Protein AF-A0A401Q4K9-F1 (afdb_monomer_lite)

Structure (mmCIF, N/CA/C/O backbone):
data_AF-A0A401Q4K9-F1
#
_entry.id   AF-A0A401Q4K9-F1
#
loop_
_atom_site.group_PDB
_atom_site.id
_atom_site.type_symbol
_atom_site.label_atom_id
_atom_site.label_alt_id
_atom_site.label_comp_id
_atom_site.label_asym_id
_atom_site.label_entity_id
_atom_site.label_seq_id
_atom_site.pdbx_PDB_ins_code
_atom_site.Cartn_x
_atom_site.Cartn_y
_atom_site.Cartn_z
_atom_site.occupancy
_atom_site.B_iso_or_equiv
_atom_site.auth_seq_id
_atom_site.auth_comp_id
_atom_site.auth_asym_id
_atom_site.auth_atom_id
_atom_site.pdbx_PDB_model_num
ATOM 1 N N . MET A 1 1 ? 69.266 12.817 -104.168 1.00 73.19 1 MET A N 1
ATOM 2 C CA . MET A 1 1 ? 69.433 13.660 -102.955 1.00 73.19 1 MET A CA 1
ATOM 3 C C . MET A 1 1 ? 68.115 14.272 -102.471 1.00 73.19 1 MET A C 1
ATOM 5 O O . MET A 1 1 ? 67.723 13.956 -101.355 1.00 73.19 1 MET A O 1
ATOM 9 N N . ARG A 1 2 ? 67.374 15.035 -103.293 1.00 82.19 2 ARG A N 1
ATOM 10 C CA . ARG A 1 2 ? 66.100 15.688 -102.896 1.00 82.19 2 ARG A CA 1
ATOM 11 C C . ARG A 1 2 ? 65.021 14.744 -102.325 1.00 82.19 2 ARG A C 1
ATOM 13 O O . ARG A 1 2 ? 64.378 15.078 -101.336 1.00 82.19 2 ARG A O 1
ATOM 20 N N . GLU A 1 3 ? 64.849 13.539 -102.875 1.00 84.50 3 GLU A N 1
ATOM 21 C CA . GLU A 1 3 ? 63.870 12.568 -102.343 1.00 84.50 3 GLU A CA 1
ATOM 22 C C . GLU A 1 3 ? 64.215 12.042 -100.940 1.00 84.50 3 GLU A C 1
ATOM 24 O O . GLU A 1 3 ? 63.324 11.781 -100.132 1.00 84.50 3 GLU A O 1
ATOM 29 N N . ARG A 1 4 ? 65.509 11.911 -100.619 1.00 85.25 4 ARG A N 1
ATOM 30 C CA . ARG A 1 4 ? 65.972 11.445 -99.304 1.00 85.25 4 ARG A CA 1
ATOM 31 C C . ARG A 1 4 ? 65.686 12.490 -98.225 1.00 85.25 4 ARG A C 1
ATOM 33 O O . ARG A 1 4 ? 65.251 12.130 -97.136 1.00 85.25 4 ARG A O 1
ATOM 40 N N . GLU A 1 5 ? 65.863 13.769 -98.548 1.00 87.31 5 GLU A N 1
ATOM 41 C CA . GLU A 1 5 ? 65.504 14.886 -97.666 1.00 87.31 5 GLU A CA 1
ATOM 42 C C . GLU A 1 5 ? 63.989 14.987 -97.454 1.00 87.31 5 GLU A C 1
ATOM 44 O O . GLU A 1 5 ? 63.548 15.193 -96.324 1.00 87.31 5 GLU A O 1
ATOM 49 N N . LYS A 1 6 ? 63.182 14.772 -98.504 1.00 90.56 6 LYS A N 1
ATOM 50 C CA . LYS A 1 6 ? 61.715 14.733 -98.395 1.00 90.56 6 LYS A CA 1
ATOM 51 C C . LYS A 1 6 ? 61.250 13.634 -97.431 1.00 90.56 6 LYS A C 1
ATOM 53 O O . LYS A 1 6 ? 60.524 13.928 -96.486 1.00 90.56 6 LYS A O 1
ATOM 58 N N . ARG A 1 7 ? 61.764 12.405 -97.577 1.00 88.94 7 ARG A N 1
ATOM 59 C CA . ARG A 1 7 ? 61.466 11.285 -96.659 1.00 88.94 7 ARG A CA 1
ATOM 60 C C . ARG A 1 7 ? 61.928 11.553 -95.221 1.00 88.94 7 ARG A C 1
ATOM 62 O O . ARG A 1 7 ? 61.264 11.144 -94.272 1.00 88.94 7 ARG A O 1
ATOM 69 N N . GLN A 1 8 ? 63.060 12.238 -95.037 1.00 90.88 8 GLN A N 1
ATOM 70 C CA . GLN A 1 8 ? 63.532 12.632 -93.705 1.00 90.88 8 GLN A CA 1
ATOM 71 C C . GLN A 1 8 ? 62.628 13.682 -93.045 1.00 90.88 8 GLN A C 1
ATOM 73 O O . GLN A 1 8 ? 62.416 13.604 -91.835 1.00 90.88 8 GLN A O 1
ATOM 78 N N . ARG A 1 9 ? 62.079 14.638 -93.806 1.00 90.44 9 ARG A N 1
ATOM 79 C CA . ARG A 1 9 ? 61.098 15.613 -93.297 1.00 90.44 9 ARG A CA 1
ATOM 80 C C . ARG A 1 9 ? 59.782 14.934 -92.922 1.00 90.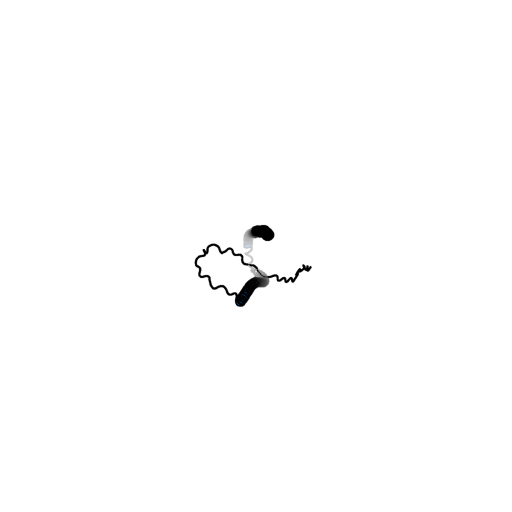44 9 ARG A C 1
ATOM 82 O O . ARG A 1 9 ? 59.356 15.070 -91.784 1.00 90.44 9 ARG A O 1
ATOM 89 N N . GLU A 1 10 ? 59.234 14.100 -93.806 1.00 92.94 10 GLU A N 1
ATOM 90 C CA . GLU A 1 10 ? 58.009 13.327 -93.542 1.00 92.94 10 GLU A CA 1
ATOM 91 C C . GLU A 1 10 ? 58.138 12.436 -92.295 1.00 92.94 10 GLU A C 1
ATOM 93 O O . GLU A 1 10 ? 57.218 12.353 -91.483 1.00 92.94 10 GLU A O 1
ATOM 98 N N . ARG A 1 11 ? 59.302 11.804 -92.084 1.00 93.00 11 ARG A N 1
ATOM 99 C CA . ARG A 1 11 ? 59.571 11.032 -90.862 1.00 93.00 11 ARG A CA 1
ATOM 100 C C . ARG A 1 11 ? 59.581 11.913 -89.611 1.00 93.00 11 ARG A C 1
ATOM 102 O O . ARG A 1 11 ? 58.966 11.531 -88.620 1.00 93.00 11 ARG A O 1
ATOM 109 N N . LYS A 1 12 ? 60.255 13.068 -89.652 1.00 95.06 12 LYS A N 1
ATOM 110 C CA . LYS A 1 12 ? 60.292 14.021 -88.528 1.00 95.06 12 LYS A CA 1
ATOM 111 C C . LYS A 1 12 ? 58.903 14.571 -88.208 1.00 95.06 12 LYS A C 1
ATOM 113 O O . LYS A 1 12 ? 58.558 14.687 -87.036 1.00 95.06 12 LYS A O 1
ATOM 118 N N . ASP A 1 13 ? 58.098 14.871 -89.222 1.00 94.25 13 ASP A N 1
ATOM 119 C CA . ASP A 1 13 ? 56.731 15.357 -89.029 1.00 94.25 13 ASP A CA 1
ATOM 120 C C . ASP A 1 13 ? 55.829 14.262 -88.440 1.00 94.25 13 ASP A C 1
ATOM 122 O O . ASP A 1 13 ? 55.116 14.519 -87.473 1.00 94.25 13 ASP A O 1
ATOM 126 N N . ARG A 1 14 ? 55.965 13.008 -88.891 1.00 95.00 14 ARG A N 1
ATOM 127 C CA . ARG A 1 14 ? 55.274 11.854 -88.289 1.00 95.00 14 ARG A CA 1
ATOM 128 C C . ARG A 1 14 ? 55.703 11.584 -86.843 1.00 95.00 14 ARG A C 1
ATOM 130 O O . ARG A 1 14 ? 54.883 11.187 -86.019 1.00 95.00 14 ARG A O 1
ATOM 137 N N . GLU A 1 15 ? 56.985 11.759 -86.523 1.00 94.69 15 GLU A N 1
ATOM 138 C CA . GLU A 1 15 ? 57.496 11.644 -85.151 1.00 94.69 15 GLU A CA 1
ATOM 139 C C . GLU A 1 15 ? 56.920 12.753 -84.253 1.00 94.69 15 GLU A C 1
ATOM 141 O O . GLU A 1 15 ? 56.444 12.450 -83.159 1.00 94.69 15 GLU A O 1
ATOM 146 N N . ARG A 1 16 ? 56.842 13.999 -84.745 1.00 94.81 16 ARG A N 1
ATOM 147 C CA . ARG A 1 16 ? 56.176 15.118 -84.051 1.00 94.81 16 ARG A CA 1
ATOM 148 C C . ARG A 1 16 ? 54.679 14.885 -83.850 1.00 94.81 16 ARG A C 1
ATOM 150 O O . ARG A 1 16 ? 54.146 15.238 -82.802 1.00 94.81 16 ARG A O 1
ATOM 157 N N . GLU A 1 17 ? 53.981 14.314 -84.830 1.00 94.94 17 GLU A N 1
ATOM 158 C CA . GLU A 1 17 ? 52.562 13.959 -84.691 1.00 94.94 17 GLU A CA 1
ATOM 159 C C . GLU A 1 17 ? 52.348 12.888 -83.621 1.00 94.94 17 GLU A C 1
ATOM 161 O O . GLU A 1 17 ? 51.517 13.077 -82.733 1.00 94.94 17 GLU A O 1
ATOM 166 N N . LYS A 1 18 ? 53.155 11.819 -83.633 1.00 95.88 18 LYS A N 1
ATOM 167 C CA . LYS A 1 18 ? 53.129 10.780 -82.590 1.00 95.88 18 LYS A CA 1
ATOM 168 C C . LYS A 1 18 ? 53.450 11.340 -81.206 1.00 95.88 18 LYS A C 1
ATOM 170 O O . LYS A 1 18 ? 52.889 10.889 -80.211 1.00 95.88 18 LYS A O 1
ATOM 175 N N . GLU A 1 19 ? 54.361 12.304 -81.113 1.00 95.06 19 GLU A N 1
ATOM 176 C CA . GLU A 1 19 ? 54.673 12.978 -79.852 1.00 95.06 19 GLU A CA 1
ATOM 177 C C . GLU A 1 19 ? 53.483 13.805 -79.345 1.00 95.06 19 GLU A C 1
ATOM 179 O O . GLU A 1 19 ? 53.092 13.655 -78.187 1.00 95.06 19 GLU A O 1
ATOM 184 N N . LYS A 1 20 ? 52.843 14.591 -80.222 1.00 95.94 20 LYS A N 1
ATOM 185 C CA . LYS A 1 20 ? 51.612 15.333 -79.899 1.00 95.94 20 LYS A CA 1
ATOM 186 C C . LYS A 1 20 ? 50.472 14.404 -79.479 1.00 95.94 20 LYS A C 1
ATOM 188 O O . LYS A 1 20 ? 49.729 14.737 -78.560 1.00 95.94 20 LYS A O 1
ATOM 193 N N . GLU A 1 21 ? 50.327 13.249 -80.123 1.00 95.38 21 GLU A N 1
ATOM 194 C CA . GLU A 1 21 ? 49.334 12.229 -79.767 1.00 95.38 21 GLU A CA 1
ATOM 195 C C . GLU A 1 21 ? 49.601 11.650 -78.371 1.00 95.38 21 GLU A C 1
ATOM 197 O O . GLU A 1 21 ? 48.714 11.670 -77.520 1.00 95.38 21 GLU A O 1
ATOM 202 N N . ARG A 1 22 ? 50.848 11.256 -78.080 1.00 95.12 22 ARG A N 1
ATOM 203 C CA . ARG A 1 22 ? 51.260 10.810 -76.736 1.00 95.12 22 ARG A CA 1
ATOM 204 C C . ARG A 1 22 ? 51.043 11.889 -75.680 1.00 95.12 22 ARG A C 1
ATOM 206 O O . ARG A 1 22 ? 50.709 11.577 -74.540 1.00 95.12 22 ARG A O 1
ATOM 213 N N . GLU A 1 23 ? 51.266 13.156 -76.019 1.00 95.69 23 GLU A N 1
ATOM 214 C CA . GLU A 1 23 ? 51.026 14.265 -75.098 1.00 95.69 23 GLU A CA 1
ATOM 215 C C . GLU A 1 23 ? 49.528 14.459 -74.823 1.00 95.69 23 GLU A C 1
ATOM 217 O O . GLU A 1 23 ? 49.139 14.631 -73.665 1.00 95.69 23 GLU A O 1
ATOM 222 N N . ARG A 1 24 ? 48.675 14.372 -75.854 1.00 95.50 24 ARG A N 1
ATOM 223 C CA . ARG A 1 24 ? 47.210 14.383 -75.701 1.00 95.50 24 ARG A CA 1
ATOM 224 C C . ARG A 1 24 ? 46.742 13.228 -74.822 1.00 95.50 24 ARG A C 1
ATOM 226 O O . ARG A 1 24 ? 46.041 13.475 -73.846 1.00 95.50 24 ARG A O 1
ATOM 233 N N . GLU A 1 25 ? 47.224 12.018 -75.081 1.00 96.06 25 GLU A N 1
ATOM 234 C CA . GLU A 1 25 ? 46.900 10.831 -74.291 1.00 96.06 25 GLU A CA 1
ATOM 235 C C . GLU A 1 25 ? 47.348 10.980 -72.825 1.00 96.06 25 GLU A C 1
ATOM 237 O O . GLU A 1 25 ? 46.593 10.690 -71.898 1.00 96.06 25 GLU A O 1
ATOM 242 N N . LYS A 1 26 ? 48.557 11.504 -72.576 1.00 96.00 26 LYS A N 1
ATOM 243 C CA . LYS A 1 26 ? 49.029 11.805 -71.212 1.00 96.00 26 LYS A CA 1
ATOM 244 C C . LYS A 1 26 ? 48.131 12.825 -70.508 1.00 96.00 26 LYS A C 1
ATOM 246 O O . LYS A 1 26 ? 47.846 12.659 -69.321 1.00 96.00 26 LYS A O 1
ATOM 251 N N . ARG A 1 27 ? 47.689 13.874 -71.212 1.00 96.00 27 ARG A N 1
ATOM 252 C CA . ARG A 1 27 ? 46.769 14.889 -70.671 1.00 96.00 27 ARG A CA 1
ATOM 253 C C . ARG A 1 27 ? 45.391 14.295 -70.373 1.00 96.00 27 ARG A C 1
ATOM 255 O O . ARG A 1 27 ? 44.828 14.619 -69.332 1.00 96.00 27 ARG A O 1
ATOM 262 N N . GLU A 1 28 ? 44.867 13.423 -71.230 1.00 95.06 28 GLU A N 1
ATOM 263 C CA . GLU A 1 28 ? 43.597 12.718 -71.003 1.00 95.06 28 GLU A CA 1
ATOM 264 C C . GLU A 1 28 ? 43.679 11.781 -69.800 1.00 95.06 28 GLU A C 1
ATOM 266 O O . GLU A 1 28 ? 42.902 11.932 -68.861 1.00 95.06 28 GLU A O 1
ATOM 271 N N . ARG A 1 29 ? 44.712 10.932 -69.731 1.00 95.56 29 ARG A N 1
ATOM 272 C CA . ARG A 1 29 ? 44.965 10.065 -68.568 1.00 95.56 29 ARG A CA 1
ATOM 273 C C . ARG A 1 29 ? 45.096 10.862 -67.267 1.00 95.56 29 ARG A C 1
ATOM 275 O O . ARG A 1 29 ? 44.655 10.400 -66.217 1.00 95.56 29 ARG A O 1
ATOM 282 N N . LYS A 1 30 ? 45.708 12.053 -67.308 1.00 95.69 30 LYS A N 1
ATOM 283 C CA . LYS A 1 30 ? 45.796 12.942 -66.138 1.00 95.69 30 LYS A CA 1
ATOM 284 C C . LYS A 1 30 ? 44.414 13.453 -65.719 1.00 95.69 30 LYS A C 1
ATOM 286 O O . LYS A 1 30 ? 44.086 13.352 -64.541 1.00 95.69 30 LYS A O 1
ATOM 291 N N . LYS A 1 31 ? 43.599 13.930 -66.667 1.00 96.44 31 LYS A N 1
ATOM 292 C CA . LYS A 1 31 ? 42.219 14.373 -66.403 1.00 96.44 31 LYS A CA 1
ATOM 293 C C . LYS A 1 31 ? 41.348 13.245 -65.848 1.00 96.44 31 LYS A C 1
ATOM 295 O O . LYS A 1 31 ? 40.547 13.485 -64.952 1.00 96.44 31 LYS A O 1
ATOM 300 N N . ASP A 1 32 ? 41.510 12.022 -66.344 1.00 95.75 32 ASP A N 1
ATOM 301 C CA . ASP A 1 32 ? 40.744 10.876 -65.850 1.00 95.75 32 ASP A CA 1
ATOM 302 C C . ASP A 1 32 ? 41.148 10.488 -64.423 1.00 95.75 32 ASP A C 1
ATOM 304 O O . ASP A 1 32 ? 40.271 10.300 -63.583 1.00 95.75 32 ASP A O 1
ATOM 308 N N . ARG A 1 33 ? 42.449 10.501 -64.094 1.00 95.25 33 ARG A N 1
ATOM 309 C CA . ARG A 1 33 ? 42.920 10.331 -62.704 1.00 95.25 33 ARG A CA 1
ATOM 310 C C . ARG A 1 33 ? 42.399 11.424 -61.769 1.00 95.25 33 ARG A C 1
ATOM 312 O O . ARG A 1 33 ? 42.051 11.134 -60.627 1.00 95.25 33 ARG A O 1
ATOM 319 N N . GLU A 1 34 ? 42.348 12.673 -62.231 1.00 95.62 34 GLU A N 1
ATOM 320 C CA . GLU A 1 34 ? 41.787 13.791 -61.459 1.00 95.62 34 GLU A CA 1
ATOM 321 C C . GLU A 1 34 ? 40.292 13.565 -61.177 1.00 95.62 34 GLU A C 1
ATOM 323 O O . GLU A 1 34 ? 39.883 13.604 -60.016 1.00 95.62 34 GLU A O 1
ATOM 328 N N . ARG A 1 35 ? 39.500 13.196 -62.195 1.00 96.12 35 ARG A N 1
ATOM 329 C CA . ARG A 1 35 ? 38.074 12.841 -62.043 1.00 96.12 35 ARG A CA 1
ATOM 330 C C . ARG A 1 35 ? 37.856 11.650 -61.108 1.00 96.12 35 ARG A C 1
ATOM 332 O O . ARG A 1 35 ? 36.894 11.639 -60.341 1.00 96.12 35 ARG A O 1
ATOM 339 N N . GLU A 1 36 ? 38.703 10.624 -61.176 1.00 95.06 36 GLU A N 1
ATOM 340 C CA . GLU A 1 36 ? 38.635 9.474 -60.265 1.00 95.06 36 GLU A CA 1
ATOM 341 C C . GLU A 1 36 ? 38.938 9.879 -58.819 1.00 95.06 36 GLU A C 1
ATOM 343 O O . GLU A 1 36 ? 38.200 9.488 -57.912 1.00 95.06 36 GLU A O 1
ATOM 348 N N . SER A 1 37 ? 39.952 10.722 -58.600 1.00 95.31 37 SER A N 1
ATOM 349 C CA . SER A 1 37 ? 40.283 11.245 -57.271 1.00 95.31 37 SER A CA 1
ATOM 350 C C . SER A 1 37 ? 39.161 12.113 -56.691 1.00 95.31 37 SER A C 1
ATOM 352 O O . SER A 1 37 ? 38.853 12.004 -55.503 1.00 95.31 37 SER A O 1
ATOM 354 N N . GLU A 1 38 ? 38.505 12.941 -57.508 1.00 96.00 38 GLU A N 1
ATOM 355 C CA . GLU A 1 38 ? 37.332 13.723 -57.094 1.00 96.00 38 GLU A CA 1
ATOM 356 C C . GLU A 1 38 ? 36.157 12.824 -56.693 1.00 96.00 38 GLU A C 1
ATOM 358 O O . GLU A 1 38 ? 35.608 12.982 -55.600 1.00 96.00 38 GLU A O 1
ATOM 363 N N . LYS A 1 39 ? 35.830 11.814 -57.511 1.00 96.19 39 LYS A N 1
ATOM 364 C CA . LYS A 1 39 ? 34.788 10.823 -57.186 1.00 96.19 39 LYS A CA 1
ATOM 365 C C . LYS A 1 39 ? 35.105 10.056 -55.903 1.00 96.19 39 LYS A C 1
ATOM 367 O O . LYS A 1 39 ? 34.200 9.740 -55.130 1.00 96.19 39 LYS A O 1
ATOM 372 N N . GLU A 1 40 ? 36.371 9.730 -55.657 1.00 96.25 40 GLU A N 1
ATOM 373 C CA . GLU A 1 40 ? 36.784 9.061 -54.425 1.00 96.25 40 GLU A CA 1
ATOM 374 C C . GLU A 1 40 ? 36.626 9.974 -53.199 1.00 96.25 40 GLU A C 1
ATOM 376 O O . GLU A 1 40 ? 36.101 9.537 -52.171 1.00 96.25 40 GLU A O 1
ATOM 381 N N . LYS A 1 41 ? 37.019 11.251 -53.305 1.00 95.88 41 LYS A N 1
ATOM 382 C CA . LYS A 1 41 ? 36.803 12.254 -52.247 1.00 95.88 41 LYS A CA 1
ATOM 383 C C . LYS A 1 41 ? 35.316 12.410 -51.930 1.00 95.88 41 LYS A C 1
ATOM 385 O O . LYS A 1 41 ? 34.945 12.311 -50.763 1.00 95.88 41 LYS A O 1
ATOM 390 N N . GLU A 1 42 ? 34.470 12.531 -52.949 1.00 96.75 42 GLU A N 1
ATOM 391 C CA . GLU A 1 42 ? 33.014 12.626 -52.798 1.00 96.75 42 GLU A CA 1
ATOM 392 C C . GLU A 1 42 ? 32.428 11.386 -52.094 1.00 96.75 42 GLU A C 1
ATOM 394 O O . GLU A 1 42 ? 31.613 11.501 -51.175 1.00 96.75 42 GLU A O 1
ATOM 399 N N . ARG A 1 43 ? 32.878 10.176 -52.462 1.00 96.06 43 ARG A N 1
ATOM 400 C CA . ARG A 1 43 ? 32.472 8.933 -51.779 1.00 96.06 43 ARG A CA 1
ATOM 401 C C . ARG A 1 43 ? 32.883 8.931 -50.306 1.00 96.06 43 ARG A C 1
ATOM 403 O O . ARG A 1 43 ? 32.062 8.587 -49.455 1.00 96.06 43 ARG A O 1
ATOM 410 N N . ARG A 1 44 ? 34.119 9.340 -49.999 1.00 96.50 44 ARG A N 1
ATOM 411 C CA . ARG A 1 44 ? 34.634 9.431 -48.621 1.00 96.50 44 ARG A CA 1
ATOM 412 C C . ARG A 1 44 ? 33.860 10.462 -47.792 1.00 96.50 44 ARG A C 1
ATOM 414 O O . ARG A 1 44 ? 33.616 10.227 -46.610 1.00 96.50 44 ARG A O 1
ATOM 421 N N . GLU A 1 45 ? 33.467 11.588 -48.379 1.00 95.75 45 GLU A N 1
ATOM 422 C CA . GLU A 1 45 ? 32.661 12.612 -47.702 1.00 95.75 45 GLU A CA 1
ATOM 423 C C . GLU A 1 45 ? 31.245 12.123 -47.399 1.00 95.75 45 GLU A C 1
ATOM 425 O O . GLU A 1 45 ? 30.812 12.207 -46.248 1.00 95.75 45 GLU A O 1
ATOM 430 N N . ARG A 1 46 ? 30.574 11.497 -48.374 1.00 96.31 46 ARG A N 1
ATOM 431 C CA . ARG A 1 46 ? 29.257 10.866 -48.169 1.00 96.31 46 ARG A CA 1
ATOM 432 C C . ARG A 1 46 ? 29.290 9.783 -47.094 1.00 96.31 46 ARG A C 1
ATOM 434 O O . ARG A 1 46 ? 28.346 9.641 -46.319 1.00 96.31 46 ARG A O 1
ATOM 441 N N . GLU A 1 47 ? 30.365 9.000 -47.024 1.00 94.88 47 GLU A N 1
ATOM 442 C CA . GLU A 1 47 ? 30.522 7.995 -45.972 1.00 94.88 47 GLU A CA 1
ATOM 443 C C . GLU A 1 47 ? 30.667 8.643 -44.587 1.00 94.88 47 GLU A C 1
ATOM 445 O O . GLU A 1 47 ? 29.987 8.234 -43.642 1.00 94.88 47 GLU A O 1
ATOM 450 N N . LYS A 1 48 ? 31.492 9.693 -44.466 1.00 96.06 48 LYS A N 1
ATOM 451 C CA . LYS A 1 48 ? 31.632 10.464 -43.220 1.00 96.06 48 LYS A CA 1
ATOM 452 C C . LYS A 1 48 ? 30.307 11.091 -42.787 1.00 96.06 48 LYS A C 1
ATOM 454 O O . LYS A 1 48 ? 30.000 11.086 -41.596 1.00 96.06 48 LYS A O 1
ATOM 459 N N . GLU A 1 49 ? 29.517 11.606 -43.723 1.00 95.00 49 GLU A N 1
ATOM 460 C CA . GLU A 1 49 ? 28.193 12.169 -43.448 1.00 95.00 49 GLU A CA 1
ATOM 461 C C . GLU A 1 49 ? 27.231 11.108 -42.899 1.00 95.00 49 GLU A C 1
ATOM 463 O O . GLU A 1 49 ? 26.666 11.291 -41.820 1.00 95.00 49 GLU A O 1
ATOM 468 N N . ARG A 1 50 ? 27.144 9.938 -43.549 1.00 95.19 50 ARG A N 1
ATOM 469 C CA . ARG A 1 50 ? 26.342 8.801 -43.058 1.00 95.19 50 ARG A CA 1
ATOM 470 C C . ARG A 1 50 ? 26.773 8.344 -41.664 1.00 95.19 50 ARG A C 1
ATOM 472 O O . ARG A 1 50 ? 25.934 7.983 -40.837 1.00 95.19 50 ARG A O 1
ATOM 479 N N . GLN A 1 51 ? 28.077 8.345 -41.383 1.00 94.19 51 GLN A N 1
ATOM 480 C CA . GLN A 1 51 ? 28.594 8.019 -40.053 1.00 94.19 51 GLN A CA 1
ATOM 481 C C . GLN A 1 51 ? 28.166 9.063 -39.010 1.00 94.19 51 GLN A C 1
ATOM 483 O O . GLN A 1 51 ? 27.699 8.678 -37.936 1.00 94.19 51 GLN A O 1
ATOM 488 N N . ARG A 1 52 ? 28.249 10.364 -39.327 1.00 94.19 52 ARG A N 1
ATOM 489 C CA . ARG A 1 52 ? 27.779 11.449 -38.446 1.00 94.19 52 ARG A CA 1
ATOM 490 C C . ARG A 1 52 ? 26.287 11.319 -38.153 1.00 94.19 52 ARG A C 1
ATOM 492 O O . ARG A 1 52 ? 25.918 11.245 -36.981 1.00 94.19 52 ARG A O 1
ATOM 499 N N . GLU A 1 53 ? 25.463 11.165 -39.184 1.00 95.94 53 GLU A N 1
ATOM 500 C CA . GLU A 1 53 ? 24.011 10.994 -39.058 1.00 95.94 53 GLU A CA 1
ATOM 501 C C . GLU A 1 53 ? 23.657 9.784 -38.176 1.00 95.94 53 GLU A C 1
ATOM 503 O O . GLU A 1 53 ? 22.812 9.867 -37.281 1.00 95.94 53 GLU A O 1
ATOM 508 N N . LYS A 1 54 ? 24.353 8.653 -38.359 1.00 95.44 54 LYS A N 1
ATOM 509 C CA . LYS A 1 54 ? 24.167 7.469 -37.511 1.00 95.44 54 LYS A CA 1
ATOM 510 C C . LYS A 1 54 ? 24.505 7.756 -36.047 1.00 95.44 54 LYS A C 1
ATOM 512 O O . LYS A 1 54 ? 23.731 7.389 -35.162 1.00 95.44 54 LYS A O 1
ATOM 517 N N . THR A 1 55 ? 25.634 8.413 -35.778 1.00 92.44 55 THR A N 1
ATOM 518 C CA . THR A 1 55 ? 26.027 8.753 -34.399 1.00 92.44 55 THR A CA 1
ATOM 519 C C . THR A 1 55 ? 25.067 9.744 -33.744 1.00 92.44 55 THR A C 1
ATOM 521 O O . THR A 1 55 ? 24.792 9.630 -32.550 1.00 92.44 55 THR A O 1
ATOM 524 N N . GLU A 1 56 ? 24.515 10.684 -34.509 1.00 96.00 56 GLU A N 1
ATOM 525 C CA . GLU A 1 56 ? 23.529 11.647 -34.027 1.00 96.00 56 GLU A CA 1
ATOM 526 C C . GLU A 1 56 ? 22.204 10.965 -33.674 1.00 96.00 56 GLU A C 1
ATOM 528 O O . GLU A 1 56 ? 21.720 11.118 -32.550 1.00 96.00 56 GLU A O 1
ATOM 533 N N . ARG A 1 57 ? 21.689 10.099 -34.557 1.00 95.38 57 ARG A N 1
ATOM 534 C CA . ARG A 1 57 ? 20.502 9.271 -34.281 1.00 95.38 57 ARG A CA 1
ATOM 535 C C . ARG A 1 57 ? 20.679 8.404 -33.035 1.00 95.38 57 ARG A C 1
ATOM 537 O O . ARG A 1 57 ? 19.762 8.281 -32.222 1.00 95.38 57 ARG A O 1
ATOM 544 N N . GLU A 1 58 ? 21.858 7.813 -32.843 1.00 95.75 58 GLU A N 1
ATOM 545 C CA . GLU A 1 58 ? 22.156 7.038 -31.633 1.00 95.75 58 GLU A CA 1
ATOM 546 C C . GLU A 1 58 ? 22.179 7.910 -30.369 1.00 95.75 58 GLU A C 1
ATOM 548 O O . GLU A 1 58 ? 21.646 7.501 -29.331 1.00 95.75 58 GLU A O 1
ATOM 553 N N . ARG A 1 59 ? 22.759 9.116 -30.435 1.00 95.12 59 ARG A N 1
ATOM 554 C CA . ARG A 1 59 ? 22.746 10.077 -29.319 1.00 95.12 59 ARG A CA 1
ATOM 555 C C . ARG A 1 59 ? 21.323 10.496 -28.972 1.00 95.12 59 ARG A C 1
ATOM 557 O O . ARG A 1 59 ? 20.967 10.488 -27.793 1.00 95.12 59 ARG A O 1
ATOM 564 N N . GLU A 1 60 ? 20.505 10.797 -29.972 1.00 96.50 60 GLU A N 1
ATOM 565 C CA . GLU A 1 60 ? 19.110 11.180 -29.775 1.00 96.50 60 GLU A CA 1
ATOM 566 C C . GLU A 1 60 ? 18.304 10.042 -29.133 1.00 96.50 60 GLU A C 1
ATOM 568 O O . GLU A 1 60 ? 17.609 10.253 -28.135 1.00 96.50 60 GLU A O 1
ATOM 573 N N . LYS A 1 61 ? 18.467 8.807 -29.626 1.00 95.81 61 LYS A N 1
ATOM 574 C CA . LYS A 1 61 ? 17.837 7.621 -29.033 1.00 95.81 61 LYS A CA 1
ATOM 575 C C . LYS A 1 61 ? 18.217 7.459 -27.559 1.00 95.81 61 LYS A C 1
ATOM 577 O O . LYS A 1 61 ? 17.336 7.299 -26.715 1.00 95.81 61 LYS A O 1
ATOM 582 N N . ARG A 1 62 ? 19.507 7.580 -27.219 1.00 95.19 62 ARG A N 1
ATOM 583 C CA . ARG A 1 62 ? 19.981 7.515 -25.822 1.00 95.19 62 ARG A CA 1
ATOM 584 C C . ARG A 1 62 ? 19.391 8.631 -24.957 1.00 95.19 62 ARG A C 1
ATOM 586 O O . ARG A 1 62 ? 19.060 8.393 -23.795 1.00 95.19 62 ARG A O 1
ATOM 593 N N . GLN A 1 63 ? 19.246 9.843 -25.495 1.00 93.69 63 GLN A N 1
ATOM 594 C CA . GLN A 1 63 ? 18.612 10.948 -24.774 1.00 93.69 63 GLN A CA 1
ATOM 595 C C . GLN A 1 63 ? 17.127 10.685 -24.508 1.00 93.69 63 GLN A C 1
ATOM 597 O O . GLN A 1 63 ? 16.667 10.930 -23.390 1.00 93.69 63 GLN A O 1
ATOM 602 N N . ARG A 1 64 ? 16.386 10.163 -25.495 1.00 95.12 64 ARG A N 1
ATOM 603 C CA . ARG A 1 64 ? 14.976 9.770 -25.335 1.00 95.12 64 ARG A CA 1
ATOM 604 C C . ARG A 1 64 ? 14.830 8.685 -24.263 1.00 95.12 64 ARG A C 1
ATOM 606 O O . ARG A 1 64 ? 14.106 8.894 -23.295 1.00 95.12 64 ARG A O 1
ATOM 613 N N . GLU A 1 65 ? 15.631 7.620 -24.333 1.00 95.12 65 GLU A N 1
ATOM 614 C CA . GLU A 1 65 ? 15.640 6.557 -23.315 1.00 95.12 65 GLU A CA 1
ATOM 615 C C . GLU A 1 65 ? 15.957 7.089 -21.907 1.00 95.12 65 GLU A C 1
ATOM 617 O O . GLU A 1 65 ? 15.337 6.679 -20.924 1.00 95.12 65 GLU A O 1
ATOM 622 N N . ARG A 1 66 ? 16.901 8.033 -21.780 1.00 95.31 66 ARG A N 1
ATOM 623 C CA . ARG A 1 66 ? 17.215 8.672 -20.492 1.00 95.31 66 ARG A CA 1
ATOM 624 C C . ARG A 1 66 ? 16.031 9.480 -19.954 1.00 95.31 66 ARG A C 1
ATOM 626 O O . ARG A 1 66 ? 15.770 9.417 -18.752 1.00 95.31 66 ARG A O 1
ATOM 633 N N . LYS A 1 67 ? 15.326 10.224 -20.814 1.00 96.12 67 LYS A N 1
ATOM 634 C CA . LYS A 1 67 ? 14.123 10.990 -20.440 1.00 96.12 67 LYS A CA 1
ATOM 635 C C . LYS A 1 67 ? 12.994 10.061 -19.993 1.00 96.12 67 LYS A C 1
ATOM 637 O O . LYS A 1 67 ? 12.390 10.318 -18.953 1.00 96.12 67 LYS A O 1
ATOM 642 N N . ASP A 1 68 ? 12.762 8.966 -20.709 1.00 93.75 68 ASP A N 1
ATOM 643 C CA . ASP A 1 68 ? 11.702 8.010 -20.378 1.00 93.75 68 ASP A CA 1
ATOM 644 C C . ASP A 1 68 ? 11.981 7.275 -19.063 1.00 93.75 68 ASP A C 1
ATOM 646 O O . ASP A 1 68 ? 11.121 7.265 -18.181 1.00 93.75 68 ASP A O 1
ATOM 650 N N . ARG A 1 69 ? 13.218 6.803 -18.841 1.00 94.50 69 ARG A N 1
ATOM 651 C CA . ARG A 1 69 ? 13.638 6.258 -17.532 1.00 94.50 69 ARG A CA 1
ATOM 652 C C . ARG A 1 69 ? 13.504 7.288 -16.407 1.00 94.50 69 ARG A C 1
ATOM 654 O O . ARG A 1 69 ? 13.204 6.932 -15.269 1.00 94.50 69 ARG A O 1
ATOM 661 N N . GLY A 1 70 ? 13.748 8.567 -16.699 1.00 95.88 70 GLY A N 1
ATOM 662 C CA . GLY A 1 70 ? 13.539 9.664 -15.752 1.00 95.88 70 GLY A CA 1
ATOM 663 C C . GLY A 1 70 ? 12.072 9.794 -15.335 1.00 95.88 70 GLY A C 1
ATOM 664 O O . GLY A 1 70 ? 11.773 9.795 -14.141 1.00 95.88 70 GLY A O 1
ATOM 665 N N . ARG A 1 71 ? 11.162 9.823 -16.315 1.00 95.88 71 ARG A N 1
ATOM 666 C CA . ARG A 1 71 ? 9.706 9.880 -16.096 1.00 95.88 71 ARG A CA 1
ATOM 667 C C . ARG A 1 71 ? 9.187 8.657 -15.340 1.00 95.88 71 ARG A C 1
ATOM 669 O O . ARG A 1 71 ? 8.335 8.797 -14.468 1.00 95.88 71 ARG A O 1
ATOM 676 N N . GLU A 1 72 ? 9.703 7.469 -15.641 1.00 93.94 72 GLU A N 1
ATOM 677 C CA . GLU A 1 72 ? 9.333 6.225 -14.957 1.00 93.94 72 GLU A CA 1
ATOM 678 C C . GLU A 1 72 ? 9.710 6.259 -13.467 1.00 93.94 72 GLU A C 1
ATOM 680 O O . GLU A 1 72 ? 8.855 6.045 -12.607 1.00 93.94 72 GLU A O 1
ATOM 685 N N . ARG A 1 73 ? 10.953 6.648 -13.145 1.00 93.50 73 ARG A N 1
ATOM 686 C CA . ARG A 1 73 ? 11.405 6.828 -11.751 1.00 93.50 73 ARG A CA 1
ATOM 687 C C . ARG A 1 73 ? 10.568 7.859 -10.999 1.00 93.50 73 ARG A C 1
ATOM 689 O O . ARG A 1 73 ? 10.342 7.720 -9.799 1.00 93.50 73 ARG A O 1
ATOM 696 N N . GLU A 1 74 ? 10.134 8.918 -11.675 1.00 96.00 74 GLU A N 1
ATOM 697 C CA . GLU A 1 74 ? 9.275 9.936 -11.074 1.00 96.00 74 GLU A CA 1
ATOM 698 C C . GLU A 1 74 ? 7.872 9.395 -10.765 1.00 96.00 74 GLU A C 1
ATOM 700 O O . GLU A 1 74 ? 7.365 9.610 -9.662 1.00 96.00 74 GLU A O 1
ATOM 705 N N . ARG A 1 75 ? 7.265 8.641 -11.692 1.00 94.56 75 ARG A N 1
ATOM 706 C CA . ARG A 1 75 ? 5.981 7.957 -11.460 1.00 94.56 75 ARG A CA 1
ATOM 707 C C . ARG A 1 75 ? 6.073 7.010 -10.268 1.00 94.56 75 ARG A C 1
ATOM 709 O O . ARG A 1 75 ? 5.239 7.091 -9.370 1.00 94.56 75 ARG A O 1
ATOM 716 N N . GLU A 1 76 ? 7.128 6.204 -10.205 1.00 95.38 76 GLU A N 1
ATOM 717 C CA . GLU A 1 76 ? 7.355 5.276 -9.097 1.00 95.38 76 GLU A CA 1
ATOM 718 C C . GLU A 1 76 ? 7.487 6.009 -7.750 1.00 95.38 76 GLU A C 1
ATOM 720 O O . GLU A 1 76 ? 6.890 5.606 -6.748 1.00 95.38 76 GLU A O 1
ATOM 725 N N . LYS A 1 77 ? 8.226 7.127 -7.707 1.00 95.06 77 LYS A N 1
ATOM 726 C CA . LYS A 1 77 ? 8.324 7.967 -6.501 1.00 95.06 77 LYS A CA 1
ATOM 727 C C . LYS A 1 77 ? 6.955 8.493 -6.064 1.00 95.06 77 LYS A C 1
ATOM 729 O O . LYS A 1 77 ? 6.612 8.357 -4.888 1.00 95.06 77 LYS A O 1
ATOM 734 N N . ARG A 1 78 ? 6.161 9.032 -6.997 1.00 96.19 78 ARG A N 1
ATOM 735 C CA . ARG A 1 78 ? 4.805 9.543 -6.721 1.00 96.19 78 ARG A CA 1
ATOM 736 C C . ARG A 1 78 ? 3.876 8.441 -6.205 1.00 96.19 78 ARG A C 1
ATOM 738 O O . ARG A 1 78 ? 3.094 8.673 -5.287 1.00 96.19 78 ARG A O 1
ATOM 745 N N . GLU A 1 79 ? 3.959 7.231 -6.750 1.00 95.62 79 GLU A N 1
ATOM 746 C CA . GLU A 1 79 ? 3.171 6.089 -6.270 1.00 95.62 79 GLU A CA 1
ATOM 747 C C . GLU A 1 79 ? 3.572 5.650 -4.861 1.00 95.62 79 GLU A C 1
ATOM 749 O O . GLU A 1 79 ? 2.705 5.448 -4.005 1.00 95.62 79 GLU A O 1
ATOM 754 N N . ARG A 1 80 ? 4.879 5.563 -4.583 1.00 94.31 80 ARG A N 1
ATOM 755 C CA . ARG A 1 80 ? 5.394 5.262 -3.238 1.00 94.31 80 ARG A CA 1
ATOM 756 C C . ARG A 1 80 ? 4.933 6.303 -2.216 1.00 94.31 80 ARG A C 1
ATOM 758 O O . ARG A 1 80 ? 4.555 5.938 -1.104 1.00 94.31 80 ARG A O 1
ATOM 765 N N . GLU A 1 81 ? 4.923 7.579 -2.585 1.00 95.38 81 GLU A N 1
ATOM 766 C CA . GLU A 1 81 ? 4.434 8.663 -1.731 1.00 95.38 81 GLU A CA 1
ATOM 767 C C . GLU A 1 81 ? 2.925 8.558 -1.469 1.00 95.38 81 GLU A C 1
ATOM 769 O O . GLU A 1 81 ? 2.496 8.579 -0.314 1.00 95.38 81 GLU A O 1
ATOM 774 N N . ARG A 1 82 ? 2.118 8.332 -2.516 1.00 94.62 82 ARG A N 1
ATOM 775 C CA . ARG A 1 82 ? 0.671 8.081 -2.382 1.00 94.62 82 ARG A CA 1
ATOM 776 C C . ARG A 1 82 ? 0.383 6.892 -1.468 1.00 94.62 82 ARG A C 1
ATOM 778 O O . ARG A 1 82 ? -0.528 6.964 -0.646 1.00 94.62 82 ARG A O 1
ATOM 785 N N . LYS A 1 83 ? 1.164 5.813 -1.578 1.00 95.62 83 LYS A N 1
ATOM 786 C CA . LYS A 1 83 ? 1.040 4.640 -0.706 1.00 95.62 83 LYS A CA 1
ATOM 787 C C . LYS A 1 83 ? 1.326 4.992 0.755 1.00 95.62 83 LYS A C 1
ATOM 789 O O . LYS A 1 83 ? 0.502 4.691 1.613 1.00 95.62 83 LYS A O 1
ATOM 794 N N . ARG A 1 84 ? 2.432 5.693 1.034 1.00 94.56 84 ARG A N 1
ATOM 795 C CA . ARG A 1 84 ? 2.771 6.162 2.392 1.00 94.56 84 ARG A CA 1
ATOM 796 C C . ARG A 1 84 ? 1.687 7.067 2.978 1.00 94.56 84 ARG A C 1
ATOM 798 O O . ARG A 1 84 ? 1.361 6.940 4.155 1.00 94.56 84 ARG A O 1
ATOM 805 N N . LYS A 1 85 ? 1.107 7.953 2.162 1.00 96.38 85 LYS A N 1
ATOM 806 C CA . LYS A 1 85 ? -0.000 8.823 2.578 1.00 96.38 85 LYS A CA 1
ATOM 807 C C . LYS A 1 85 ? -1.232 8.009 2.987 1.00 96.38 85 LYS A C 1
ATOM 809 O O . LYS A 1 85 ? -1.740 8.211 4.084 1.00 96.38 85 LYS A O 1
ATOM 814 N N . ARG A 1 86 ? -1.650 7.040 2.163 1.00 94.38 86 ARG A N 1
ATOM 815 C CA . ARG A 1 86 ? -2.771 6.133 2.482 1.00 94.38 86 ARG A CA 1
ATOM 816 C C . ARG A 1 86 ? -2.528 5.343 3.769 1.00 94.38 86 ARG A C 1
ATOM 818 O O . ARG A 1 86 ? -3.414 5.274 4.611 1.00 94.38 86 ARG A O 1
ATOM 825 N N . GLU A 1 87 ? -1.324 4.799 3.950 1.00 96.00 87 GLU A N 1
ATOM 826 C CA . GLU A 1 87 ? -0.958 4.070 5.175 1.00 96.00 87 GLU A CA 1
ATOM 827 C C . GLU A 1 87 ? -1.023 4.965 6.424 1.00 96.00 87 GLU A C 1
ATOM 829 O O . GLU A 1 87 ? -1.443 4.514 7.491 1.00 96.00 87 GLU A O 1
ATOM 834 N N . ARG A 1 88 ? -0.624 6.239 6.313 1.00 94.94 88 ARG A N 1
ATOM 835 C CA . ARG A 1 88 ? -0.737 7.206 7.412 1.00 94.94 88 ARG A CA 1
ATOM 836 C C . ARG A 1 88 ? -2.197 7.510 7.749 1.00 94.94 88 ARG A C 1
ATOM 838 O O . ARG A 1 88 ? -2.564 7.413 8.917 1.00 94.94 88 ARG A O 1
ATOM 845 N N . GLU A 1 89 ? -3.016 7.813 6.745 1.00 96.69 89 GLU A N 1
ATOM 846 C CA . GLU A 1 89 ? -4.450 8.083 6.925 1.00 96.69 89 GLU A CA 1
ATOM 847 C C . GLU A 1 89 ? -5.179 6.882 7.546 1.00 96.69 89 GLU A C 1
ATOM 849 O O . GLU A 1 89 ? -6.017 7.041 8.431 1.00 96.69 89 GLU A O 1
ATOM 854 N N . GLU A 1 90 ? -4.837 5.657 7.141 1.00 96.31 90 GLU A N 1
ATOM 855 C CA . GLU A 1 90 ? -5.414 4.442 7.719 1.00 96.31 90 GLU A CA 1
ATOM 856 C C . GLU A 1 90 ? -5.033 4.270 9.198 1.00 96.31 90 GLU A C 1
ATOM 858 O O . GLU A 1 90 ? -5.886 3.945 10.030 1.00 96.31 90 GLU A O 1
ATOM 863 N N . ARG A 1 91 ? -3.769 4.536 9.555 1.00 95.12 91 ARG A N 1
ATOM 864 C CA . ARG A 1 91 ? -3.315 4.512 10.956 1.00 95.12 91 ARG A CA 1
ATOM 865 C C . ARG A 1 91 ? -4.032 5.559 11.804 1.00 95.12 91 ARG A C 1
ATOM 867 O O . ARG A 1 91 ? -4.375 5.257 12.944 1.00 95.12 91 ARG A O 1
ATOM 874 N N . GLU A 1 92 ? -4.253 6.757 11.273 1.00 95.81 92 GLU A N 1
ATOM 875 C CA . GLU A 1 92 ? -4.996 7.821 11.960 1.00 95.81 92 GLU A CA 1
ATOM 876 C C . GLU A 1 92 ? -6.459 7.410 12.175 1.00 95.81 92 GLU A C 1
ATOM 878 O O . GLU A 1 92 ? -6.911 7.359 13.318 1.00 95.81 92 GLU A O 1
ATOM 883 N N . ARG A 1 93 ? -7.145 6.925 11.131 1.00 95.00 93 ARG A N 1
ATOM 884 C CA . ARG A 1 93 ? -8.514 6.385 11.253 1.00 95.00 93 ARG A CA 1
ATOM 885 C C . ARG A 1 93 ? -8.619 5.256 12.278 1.00 95.00 93 ARG A C 1
ATOM 887 O O . ARG A 1 93 ? -9.621 5.153 12.982 1.00 95.00 93 ARG A O 1
ATOM 894 N N . LYS A 1 94 ? -7.609 4.386 12.365 1.00 95.00 94 LYS A N 1
ATOM 895 C CA . LYS A 1 94 ? -7.574 3.306 13.360 1.00 95.00 94 LYS A CA 1
ATOM 896 C C . LYS A 1 94 ? -7.461 3.854 14.786 1.00 95.00 94 LYS A C 1
ATOM 898 O O . LYS A 1 94 ? -8.190 3.384 15.655 1.00 95.00 94 LYS A O 1
ATOM 903 N N . LYS A 1 95 ? -6.594 4.847 15.014 1.00 95.38 95 LYS A N 1
ATOM 904 C CA . LYS A 1 95 ? -6.459 5.516 16.319 1.00 95.38 95 LYS A CA 1
ATOM 905 C C . LYS A 1 95 ? -7.757 6.205 16.735 1.00 95.38 95 LYS A C 1
ATOM 907 O O . LYS A 1 95 ? -8.146 6.097 17.894 1.00 95.38 95 LYS A O 1
ATOM 912 N N . ASP A 1 96 ? -8.446 6.855 15.800 1.00 95.44 96 ASP A N 1
ATOM 913 C CA . ASP A 1 96 ? -9.720 7.520 16.083 1.00 95.44 96 ASP A CA 1
ATOM 914 C C . ASP A 1 96 ? -10.810 6.517 16.466 1.00 95.44 96 ASP A C 1
ATOM 916 O O . ASP A 1 96 ? -11.483 6.701 17.479 1.00 95.44 96 ASP A O 1
ATOM 920 N N . ARG A 1 97 ? -10.930 5.405 15.723 1.00 94.25 97 ARG A N 1
ATOM 921 C CA . ARG A 1 97 ? -11.854 4.311 16.073 1.00 94.25 97 ARG A CA 1
ATOM 922 C C . ARG A 1 97 ? -11.580 3.766 17.472 1.00 94.25 97 ARG A C 1
ATOM 924 O O . ARG A 1 97 ? -12.504 3.647 18.269 1.00 94.25 97 ARG A O 1
ATOM 931 N N . GLU A 1 98 ? -10.316 3.494 17.786 1.00 96.00 98 GLU A N 1
ATOM 932 C CA . GLU A 1 98 ? -9.911 2.995 19.102 1.00 96.00 98 GLU A CA 1
ATOM 933 C C . GLU A 1 98 ? -10.220 4.006 20.217 1.00 96.00 98 GLU A C 1
ATOM 935 O O . GLU A 1 98 ? -10.713 3.634 21.282 1.00 96.00 98 GLU A O 1
ATOM 940 N N . LYS A 1 99 ? -9.991 5.301 19.974 1.00 96.06 99 LYS A N 1
ATOM 941 C CA . LYS A 1 99 ? -10.350 6.368 20.915 1.00 96.06 99 LYS A CA 1
ATOM 942 C C . LYS A 1 99 ? -11.859 6.396 21.170 1.00 96.06 99 LYS A C 1
ATOM 944 O O . LYS A 1 99 ? -12.272 6.451 22.327 1.00 96.06 99 LYS A O 1
ATOM 949 N N . THR A 1 100 ? -12.674 6.313 20.118 1.00 94.50 100 THR A N 1
ATOM 950 C CA . THR A 1 100 ? -14.138 6.272 20.239 1.00 94.50 100 THR A CA 1
ATOM 951 C C . THR A 1 100 ? -14.620 5.025 20.983 1.00 94.50 100 THR A C 1
ATOM 953 O O . THR A 1 100 ? -15.529 5.119 21.806 1.00 94.50 100 THR A O 1
ATOM 956 N N . GLU A 1 101 ? -14.018 3.860 20.743 1.00 95.88 101 GLU A N 1
ATOM 957 C CA . GLU A 1 101 ? -14.347 2.628 21.471 1.00 95.88 101 GLU A CA 1
ATOM 958 C C . GLU A 1 101 ? -14.011 2.733 22.961 1.00 95.88 101 GLU A C 1
ATOM 960 O O . GLU A 1 101 ? -14.869 2.449 23.798 1.00 95.88 101 GLU A O 1
ATOM 965 N N . ARG A 1 102 ? -12.813 3.226 23.303 1.00 94.94 102 ARG A N 1
ATOM 966 C CA . ARG A 1 102 ? -12.413 3.469 24.699 1.00 94.94 102 ARG A CA 1
ATOM 967 C C . ARG A 1 102 ? -13.360 4.441 25.403 1.00 94.94 102 ARG A C 1
ATOM 969 O O . ARG A 1 102 ? -13.703 4.239 26.566 1.00 94.94 102 ARG A O 1
ATOM 976 N N . GLU A 1 103 ? -13.811 5.485 24.711 1.00 96.12 103 GLU A N 1
ATOM 977 C CA . GLU A 1 103 ? -14.775 6.438 25.267 1.00 96.12 103 GLU A CA 1
ATOM 978 C C . GLU A 1 103 ? -16.145 5.789 25.517 1.00 96.12 103 GLU A C 1
ATOM 980 O O . GLU A 1 103 ? -16.736 5.977 26.583 1.00 96.12 103 GLU A O 1
ATOM 985 N N . ARG A 1 104 ? -16.639 4.976 24.573 1.00 94.06 104 ARG A N 1
ATOM 986 C CA . ARG A 1 104 ? -17.883 4.207 24.750 1.00 94.06 104 ARG A CA 1
ATOM 987 C C . ARG A 1 104 ? -17.787 3.256 25.937 1.00 94.06 104 ARG A C 1
ATOM 989 O O . ARG A 1 104 ? -18.724 3.183 26.730 1.00 94.06 104 ARG A O 1
ATOM 996 N N . GLU A 1 105 ? -16.664 2.563 26.085 1.00 96.19 105 GLU A N 1
ATOM 997 C CA . GLU A 1 105 ? -16.430 1.664 27.213 1.00 96.19 105 GLU A CA 1
ATOM 998 C C . GLU A 1 105 ? -16.420 2.425 28.545 1.00 96.19 105 GLU A C 1
ATOM 1000 O O . GLU A 1 105 ? -17.085 2.010 29.496 1.00 96.19 105 GLU A O 1
ATOM 1005 N N . LYS A 1 106 ? -15.738 3.576 28.607 1.00 95.88 106 LYS A N 1
ATOM 1006 C CA . LYS A 1 106 ? -15.729 4.435 29.798 1.00 95.88 106 LYS A CA 1
ATOM 1007 C C . LYS A 1 106 ? -17.147 4.864 30.187 1.00 95.88 106 LYS A C 1
ATOM 1009 O O . LYS A 1 106 ? -17.539 4.675 31.335 1.00 95.88 106 LYS A O 1
ATOM 1014 N N . ARG A 1 107 ? -17.947 5.340 29.226 1.00 94.94 107 ARG A N 1
ATOM 1015 C CA . ARG A 1 107 ? -19.355 5.718 29.457 1.00 94.94 107 ARG A CA 1
ATOM 1016 C C . ARG A 1 107 ? -20.198 4.542 29.962 1.00 94.94 107 ARG A C 1
ATOM 1018 O O . ARG A 1 107 ? -21.047 4.720 30.831 1.00 94.94 107 ARG A O 1
ATOM 1025 N N . GLN A 1 108 ? -19.974 3.332 29.444 1.00 93.00 108 GLN A N 1
ATOM 1026 C CA . GLN A 1 108 ? -20.668 2.135 29.931 1.00 93.00 108 GLN A CA 1
ATOM 1027 C C . GLN A 1 108 ? -20.278 1.773 31.366 1.00 93.00 108 GLN A C 1
ATOM 1029 O O . GLN A 1 108 ? -21.150 1.394 32.147 1.00 93.00 108 GLN A O 1
ATOM 1034 N N . ARG A 1 109 ? -18.992 1.885 31.722 1.00 94.19 109 ARG A N 1
ATOM 1035 C CA . ARG A 1 109 ? -18.520 1.663 33.097 1.00 94.19 109 ARG A CA 1
ATOM 1036 C C . ARG A 1 109 ? -19.150 2.673 34.056 1.00 94.19 109 ARG A C 1
ATOM 1038 O O . ARG A 1 109 ? -19.778 2.259 35.021 1.00 94.19 109 ARG A O 1
ATOM 1045 N N . GLU A 1 110 ? -19.110 3.961 33.715 1.00 95.62 110 GLU A N 1
ATOM 1046 C CA . GLU A 1 110 ? -19.742 5.026 34.508 1.00 95.62 110 GLU A CA 1
ATOM 1047 C C . GLU A 1 110 ? -21.248 4.794 34.697 1.00 95.62 110 GLU A C 1
ATOM 1049 O O . GLU A 1 110 ? -21.774 4.975 35.793 1.00 95.62 110 GLU A O 1
ATOM 1054 N N . ARG A 1 111 ? -21.956 4.341 33.653 1.00 94.62 111 ARG A N 1
ATOM 1055 C CA . ARG A 1 111 ? -23.377 3.986 33.766 1.00 94.62 111 ARG A CA 1
ATOM 1056 C C . ARG A 1 111 ? -23.605 2.839 34.755 1.00 94.62 111 ARG A C 1
ATOM 1058 O O . ARG A 1 111 ? -24.498 2.947 35.589 1.00 94.62 111 ARG A O 1
ATOM 1065 N N . LYS A 1 112 ? -22.810 1.767 34.674 1.00 95.06 112 LYS A N 1
ATOM 1066 C CA . LYS A 1 112 ? -22.912 0.621 35.593 1.00 95.06 112 LYS A CA 1
ATOM 1067 C C . LYS A 1 112 ? -22.620 1.022 37.036 1.00 95.06 112 LYS A C 1
ATOM 1069 O O . LYS A 1 112 ? -23.298 0.554 37.944 1.00 95.06 112 LYS A O 1
ATOM 1074 N N . ASP A 1 113 ? -21.637 1.891 37.249 1.00 94.06 113 ASP A N 1
ATOM 1075 C CA . ASP A 1 113 ? -21.296 2.361 38.591 1.00 94.06 113 ASP A CA 1
ATOM 1076 C C . ASP A 1 113 ? -22.414 3.233 39.182 1.00 94.06 113 ASP A C 1
ATOM 1078 O O . ASP A 1 113 ? -22.799 3.016 40.329 1.00 94.06 113 ASP A O 1
ATOM 1082 N N . ARG A 1 114 ? -23.042 4.106 38.379 1.00 93.50 114 ARG A N 1
ATOM 1083 C CA . ARG A 1 114 ? -24.247 4.852 38.795 1.00 93.50 114 ARG A CA 1
ATOM 1084 C C . ARG A 1 114 ? -25.438 3.943 39.107 1.00 93.50 114 ARG A C 1
ATOM 1086 O O . ARG A 1 114 ? -26.202 4.227 40.024 1.00 93.50 114 ARG A O 1
ATOM 1093 N N . GLU A 1 115 ? -25.637 2.866 38.346 1.00 93.88 115 GLU A N 1
ATOM 1094 C CA . GLU A 1 115 ? -26.706 1.894 38.622 1.00 93.88 115 GLU A CA 1
ATOM 1095 C C . GLU A 1 115 ? -26.481 1.180 39.965 1.00 93.88 115 GLU A C 1
ATOM 1097 O O . GLU A 1 115 ? -27.408 1.103 40.770 1.00 93.88 115 GLU A O 1
ATOM 1102 N N . ARG A 1 116 ? -25.243 0.759 40.255 1.00 91.19 116 ARG A N 1
ATOM 1103 C CA . ARG A 1 116 ? -24.865 0.177 41.558 1.00 91.19 116 ARG A CA 1
ATOM 1104 C C . ARG A 1 116 ? -25.039 1.159 42.713 1.00 91.19 116 ARG A C 1
ATOM 1106 O O . ARG A 1 116 ? -25.421 0.761 43.809 1.00 91.19 116 ARG A O 1
ATOM 1113 N N . GLU A 1 117 ? -24.732 2.433 42.496 1.00 93.38 117 GLU A N 1
ATOM 1114 C CA . GLU A 1 117 ? -24.905 3.473 43.510 1.00 93.38 117 GLU A CA 1
ATOM 1115 C C . GLU A 1 117 ? -26.384 3.656 43.877 1.00 93.38 117 GLU A C 1
ATOM 1117 O O . GLU A 1 117 ? -26.733 3.591 45.054 1.00 93.38 117 GLU A O 1
ATOM 1122 N N . ARG A 1 118 ? -27.267 3.743 42.873 1.00 90.62 118 ARG A N 1
ATOM 1123 C CA . ARG A 1 118 ? -28.726 3.797 43.079 1.00 90.62 118 ARG A CA 1
ATOM 1124 C C . ARG A 1 118 ? -29.269 2.559 43.791 1.00 90.62 118 ARG A C 1
ATOM 1126 O O . ARG A 1 118 ? -30.206 2.658 44.577 1.00 90.62 118 ARG A O 1
ATOM 1133 N N . GLU A 1 119 ? -28.713 1.384 43.508 1.00 92.38 119 GLU A N 1
ATOM 1134 C CA . GLU A 1 119 ? -29.091 0.146 44.194 1.00 92.38 119 GLU A CA 1
ATOM 1135 C C . GLU A 1 119 ? -28.741 0.207 45.688 1.00 92.38 119 GLU A C 1
ATOM 1137 O O . GLU A 1 119 ? -29.601 -0.061 46.527 1.00 92.38 119 GLU A O 1
ATOM 1142 N N . ARG A 1 120 ? -27.532 0.675 46.030 1.00 89.12 120 ARG A N 1
ATOM 1143 C CA . ARG A 1 120 ? -27.112 0.889 47.426 1.00 89.12 120 ARG A CA 1
ATOM 1144 C C . ARG A 1 120 ? -27.972 1.926 48.147 1.00 89.12 120 ARG A C 1
ATOM 1146 O O . ARG A 1 120 ? -28.235 1.774 49.337 1.00 89.12 120 ARG A O 1
ATOM 1153 N N . GLU A 1 121 ? -28.399 2.987 47.463 1.00 91.38 121 GLU A N 1
ATOM 1154 C CA . GLU A 1 121 ? -29.323 3.971 48.044 1.00 91.38 121 GLU A CA 1
ATOM 1155 C C . GLU A 1 121 ? -30.678 3.346 48.384 1.00 91.38 121 GLU A C 1
ATOM 1157 O O . GLU A 1 121 ? -31.158 3.514 49.505 1.00 91.38 121 GLU A O 1
ATOM 1162 N N . ARG A 1 122 ? -31.248 2.549 47.471 1.00 89.31 122 ARG A N 1
ATOM 1163 C CA . ARG A 1 122 ? -32.506 1.820 47.712 1.00 89.31 122 ARG A CA 1
ATOM 1164 C C . ARG A 1 122 ? -32.390 0.821 48.859 1.00 89.31 122 ARG A C 1
ATOM 1166 O O . ARG A 1 122 ? -33.345 0.638 49.608 1.00 89.31 122 ARG A O 1
ATOM 1173 N N . GLU A 1 123 ? -31.247 0.154 49.009 1.00 90.06 123 GLU A N 1
ATOM 1174 C CA . GLU A 1 123 ? -31.009 -0.731 50.155 1.00 90.06 123 GLU A CA 1
ATOM 1175 C C . GLU A 1 123 ? -30.985 0.042 51.476 1.00 90.06 123 GLU A C 1
ATOM 1177 O O . GLU A 1 123 ? -31.667 -0.356 52.421 1.00 90.06 123 GLU A O 1
ATOM 1182 N N . LYS A 1 124 ? -30.278 1.179 51.530 1.00 90.19 124 LYS A N 1
ATOM 1183 C CA . LYS A 1 124 ? -30.253 2.052 52.716 1.00 90.19 124 LYS A CA 1
ATOM 1184 C C . LYS A 1 124 ? -31.637 2.603 53.057 1.00 90.19 124 LYS A C 1
ATOM 1186 O O . LYS A 1 124 ? -31.966 2.752 54.232 1.00 90.19 124 LYS A O 1
ATOM 1191 N N . GLU A 1 125 ? -32.445 2.924 52.052 1.00 89.88 125 GLU A N 1
ATOM 1192 C CA . GLU A 1 125 ? -33.823 3.376 52.247 1.00 89.88 125 GLU A CA 1
ATOM 1193 C C . GLU A 1 125 ? -34.692 2.274 52.866 1.00 89.88 125 GLU A C 1
ATOM 1195 O O . GLU A 1 125 ? -35.306 2.500 53.909 1.00 89.88 125 GLU A O 1
ATOM 1200 N N . LYS A 1 126 ? -34.642 1.052 52.317 1.00 88.94 126 LYS A N 1
ATOM 1201 C CA . LYS A 1 126 ? -35.331 -0.122 52.884 1.00 88.94 126 LYS A CA 1
ATOM 1202 C C . LYS A 1 126 ? -34.869 -0.447 54.304 1.00 88.94 126 LYS A C 1
ATOM 1204 O O . LYS A 1 126 ? -35.665 -0.874 55.136 1.00 88.94 126 LYS A O 1
ATOM 1209 N N . GLU A 1 127 ? -33.584 -0.273 54.601 1.00 90.19 127 GLU A N 1
ATOM 1210 C CA . GLU A 1 127 ? -33.052 -0.465 55.952 1.00 90.19 127 GLU A CA 1
ATOM 1211 C C . GLU A 1 127 ? -33.624 0.566 56.936 1.00 90.19 127 GLU A C 1
ATOM 1213 O O . GLU A 1 127 ? -34.051 0.204 58.035 1.00 90.19 127 GLU A O 1
ATOM 1218 N N . ARG A 1 128 ? -33.704 1.841 56.532 1.00 87.12 128 ARG A N 1
ATOM 1219 C CA . ARG A 1 128 ? -34.335 2.903 57.334 1.00 87.12 128 ARG A CA 1
ATOM 1220 C C . ARG A 1 128 ? -35.822 2.645 57.560 1.00 87.12 128 ARG A C 1
ATOM 1222 O O . ARG A 1 128 ? -36.303 2.880 58.663 1.00 87.12 128 ARG A O 1
ATOM 1229 N N . GLU A 1 129 ? -36.530 2.158 56.548 1.00 89.62 129 GLU A N 1
ATOM 1230 C CA . GLU A 1 129 ? -37.945 1.793 56.647 1.00 89.62 129 GLU A CA 1
ATOM 1231 C C . GLU A 1 129 ? -38.163 0.664 57.665 1.00 89.62 129 GLU A C 1
ATOM 1233 O O . GLU A 1 129 ? -38.931 0.830 58.610 1.00 89.62 129 GLU A O 1
ATOM 1238 N N . ARG A 1 130 ? -37.386 -0.425 57.575 1.00 86.44 130 ARG A N 1
ATOM 1239 C CA . ARG A 1 130 ? -37.417 -1.522 58.563 1.00 86.44 130 ARG A CA 1
ATOM 1240 C C . ARG A 1 130 ? -37.097 -1.054 59.979 1.00 86.44 130 ARG A C 1
ATOM 1242 O O . ARG A 1 130 ? -37.659 -1.567 60.944 1.00 86.44 130 ARG A O 1
ATOM 1249 N N . LYS A 1 131 ? -36.173 -0.098 60.122 1.00 91.75 131 LYS A N 1
ATOM 1250 C CA . LYS A 1 131 ? -35.844 0.482 61.427 1.00 91.75 131 LYS A CA 1
ATOM 1251 C C . LYS A 1 131 ? -37.038 1.241 62.016 1.00 91.75 131 LYS A C 1
ATOM 1253 O O . LYS A 1 131 ? -37.322 1.058 63.194 1.00 91.75 131 LYS A O 1
ATOM 1258 N N . ARG A 1 132 ? -37.747 2.034 61.204 1.00 87.00 132 ARG A N 1
ATOM 1259 C CA . ARG A 1 132 ? -38.969 2.741 61.627 1.00 87.00 132 ARG A CA 1
ATOM 1260 C C . ARG A 1 132 ? -40.072 1.769 62.036 1.00 87.00 132 ARG A C 1
ATOM 1262 O O . ARG A 1 132 ? -40.635 1.945 63.106 1.00 87.00 132 ARG A O 1
ATOM 1269 N N . GLU A 1 133 ? -40.310 0.718 61.248 1.00 90.38 133 GLU A N 1
ATOM 1270 C CA . GLU A 1 133 ? -41.304 -0.316 61.584 1.00 90.38 133 GLU A CA 1
ATOM 1271 C C . GLU A 1 133 ? -40.990 -0.976 62.938 1.00 90.38 133 GLU A C 1
ATOM 1273 O O . GLU A 1 133 ? -41.876 -1.213 63.758 1.00 90.38 133 GLU A O 1
ATOM 1278 N N . ARG A 1 134 ? -39.706 -1.242 63.210 1.00 87.75 134 ARG A N 1
ATOM 1279 C CA . ARG A 1 134 ? -39.275 -1.800 64.496 1.00 87.75 134 ARG A CA 1
ATOM 1280 C C . ARG A 1 134 ? -39.490 -0.830 65.660 1.00 87.75 134 ARG A C 1
ATOM 1282 O O . ARG A 1 134 ? -39.966 -1.258 66.706 1.00 87.75 134 ARG A O 1
ATOM 1289 N N . GLU A 1 135 ? -39.140 0.444 65.492 1.00 88.56 135 GLU A N 1
ATOM 1290 C CA . GLU A 1 135 ? -39.362 1.475 66.517 1.00 88.56 135 GLU A CA 1
ATOM 1291 C C . GLU A 1 135 ? -40.858 1.676 66.809 1.00 88.56 135 GLU A C 1
ATOM 1293 O O . GLU A 1 135 ? -41.241 1.865 67.963 1.00 88.56 135 GLU A O 1
ATOM 1298 N N . GLU A 1 136 ? -41.709 1.595 65.785 1.00 89.31 136 GLU A N 1
ATOM 1299 C CA . GLU A 1 136 ? -43.162 1.687 65.925 1.00 89.31 136 GLU A CA 1
ATOM 1300 C C . GLU A 1 136 ? -43.731 0.500 66.710 1.00 89.31 136 GLU A C 1
ATOM 1302 O O . GLU A 1 136 ? -44.429 0.717 67.702 1.00 89.31 136 GLU A O 1
ATOM 1307 N N . ARG A 1 137 ? -43.331 -0.736 66.375 1.00 87.69 137 ARG A N 1
ATOM 1308 C CA . ARG A 1 137 ? -43.695 -1.929 67.162 1.00 87.69 137 ARG A CA 1
ATOM 1309 C C . ARG A 1 137 ? -43.261 -1.822 68.622 1.00 87.69 137 ARG A C 1
ATOM 1311 O O . ARG A 1 137 ? -44.052 -2.100 69.515 1.00 87.69 137 ARG A O 1
ATOM 1318 N N . GLU A 1 138 ? -42.025 -1.394 68.887 1.00 90.00 138 GLU A N 1
ATOM 1319 C CA . GLU A 1 138 ? -41.544 -1.207 70.266 1.00 90.00 138 GLU A CA 1
ATOM 1320 C C . GLU A 1 138 ? -42.360 -0.141 71.019 1.00 90.00 138 GLU A C 1
ATOM 1322 O O . GLU A 1 138 ? -42.544 -0.228 72.238 1.00 90.00 138 GLU A O 1
ATOM 1327 N N . ARG A 1 139 ? -42.862 0.881 70.316 1.00 87.94 139 ARG A N 1
ATOM 1328 C CA . ARG A 1 139 ? -43.722 1.913 70.902 1.00 87.94 139 ARG A CA 1
ATOM 1329 C C . ARG A 1 139 ? -45.112 1.371 71.231 1.00 87.94 139 ARG A C 1
ATOM 1331 O O . ARG A 1 139 ? -45.588 1.635 72.336 1.00 87.94 139 ARG A O 1
ATOM 1338 N N . GLU A 1 140 ? -45.720 0.606 70.327 1.00 88.94 140 GLU A N 1
ATOM 1339 C CA . GLU A 1 140 ? -46.997 -0.083 70.561 1.00 88.94 140 GLU A CA 1
ATOM 1340 C C . GLU A 1 140 ? -46.899 -1.055 71.742 1.00 88.94 140 GLU A C 1
ATOM 1342 O O . GLU A 1 140 ? -47.722 -0.998 72.655 1.00 88.94 140 GLU A O 1
ATOM 1347 N N . GLU A 1 141 ? -45.843 -1.874 71.801 1.00 87.94 141 GLU A N 1
ATOM 1348 C CA . GLU A 1 141 ? -45.608 -2.801 72.916 1.00 87.94 141 GLU A CA 1
ATOM 1349 C C . GLU A 1 141 ? -45.521 -2.067 74.265 1.00 87.94 141 GLU A C 1
ATOM 1351 O O . GLU A 1 141 ? -46.140 -2.482 75.249 1.00 87.94 141 GLU A O 1
ATOM 1356 N N . ARG A 1 142 ? -44.814 -0.928 74.320 1.00 87.19 142 ARG A N 1
ATOM 1357 C CA . ARG A 1 142 ? -44.751 -0.088 75.531 1.00 87.19 142 ARG A CA 1
ATOM 1358 C C . ARG A 1 142 ? -46.101 0.524 75.895 1.00 87.19 142 ARG A C 1
ATOM 1360 O O . ARG A 1 142 ? -46.392 0.698 77.082 1.00 87.19 142 ARG A O 1
ATOM 1367 N N . GLU A 1 143 ? -46.916 0.912 74.917 1.00 85.62 143 GLU A N 1
ATOM 1368 C CA . GLU A 1 143 ? -48.264 1.419 75.185 1.00 85.62 143 GLU A CA 1
ATOM 1369 C C . GLU A 1 143 ? -49.179 0.324 75.728 1.00 85.62 143 GLU A C 1
ATOM 1371 O O . GLU A 1 143 ? -49.857 0.552 76.736 1.00 85.62 143 GLU A O 1
ATOM 1376 N N . GLU A 1 144 ? -49.147 -0.874 75.143 1.00 85.31 144 GLU A N 1
ATOM 1377 C CA . GLU A 1 144 ? -49.858 -2.034 75.674 1.00 85.31 144 GLU A CA 1
ATOM 1378 C C . GLU A 1 144 ? -49.422 -2.357 77.104 1.00 85.31 144 GLU A C 1
ATOM 1380 O O . GLU A 1 144 ? -50.266 -2.593 77.973 1.00 85.31 144 GLU A O 1
ATOM 1385 N N . GLU A 1 145 ? -48.118 -2.336 77.385 1.00 86.31 145 GLU A N 1
ATOM 1386 C CA . GLU A 1 145 ? -47.590 -2.578 78.725 1.00 86.31 145 GLU A CA 1
ATOM 1387 C C . GLU A 1 145 ? -48.136 -1.553 79.731 1.00 86.31 145 GLU A C 1
ATOM 1389 O O . GLU A 1 145 ? -48.662 -1.934 80.782 1.00 86.31 145 GLU A O 1
ATOM 1394 N N . ARG A 1 146 ? -48.133 -0.259 79.379 1.00 85.31 146 ARG A N 1
ATOM 1395 C CA . ARG A 1 146 ? -48.738 0.805 80.202 1.00 85.31 146 ARG A CA 1
ATOM 1396 C C . ARG A 1 146 ? -50.236 0.596 80.404 1.00 85.31 146 ARG A C 1
ATOM 1398 O O . ARG A 1 146 ? -50.752 0.867 81.492 1.00 85.31 146 ARG A O 1
ATOM 1405 N N . GLN A 1 147 ? -50.963 0.139 79.385 1.00 82.81 147 GLN A N 1
ATOM 1406 C CA . GLN A 1 147 ? -52.386 -0.175 79.522 1.00 82.81 147 GLN A CA 1
ATOM 1407 C C . GLN A 1 147 ? -52.611 -1.357 80.472 1.00 82.81 147 GLN A C 1
ATOM 1409 O O . GLN A 1 147 ? -53.462 -1.270 81.364 1.00 82.81 147 GLN A O 1
ATOM 1414 N N . ARG A 1 148 ? -51.815 -2.426 80.347 1.00 82.06 148 ARG A N 1
ATOM 1415 C CA . ARG A 1 148 ? -51.846 -3.584 81.254 1.00 82.06 148 ARG A CA 1
ATOM 1416 C C . ARG A 1 148 ? -51.514 -3.169 82.686 1.00 82.06 148 ARG A C 1
ATOM 1418 O O . ARG A 1 148 ? -52.201 -3.589 83.615 1.00 82.06 148 ARG A O 1
ATOM 1425 N N . GLU A 1 149 ? -50.529 -2.298 82.881 1.00 84.56 149 GLU A N 1
ATOM 1426 C CA . GLU A 1 149 ? -50.170 -1.762 84.196 1.00 84.56 149 GLU A CA 1
ATOM 1427 C C . GLU A 1 149 ? -51.308 -0.922 84.799 1.00 84.56 149 GLU A C 1
ATOM 1429 O O . GLU A 1 149 ? -51.691 -1.123 85.954 1.00 84.56 149 GLU A O 1
ATOM 1434 N N . ARG A 1 150 ? -51.928 -0.032 84.009 1.00 84.31 150 ARG A N 1
ATOM 1435 C CA . ARG A 1 150 ? -53.116 0.732 84.433 1.00 84.31 150 ARG A CA 1
ATOM 1436 C C . ARG A 1 150 ? -54.269 -0.189 84.823 1.00 84.31 150 ARG A C 1
ATOM 1438 O O . ARG A 1 150 ? -54.920 0.073 85.835 1.00 84.31 150 ARG A O 1
ATOM 1445 N N . LYS A 1 151 ? -54.507 -1.261 84.061 1.00 84.00 151 LYS A N 1
ATOM 1446 C CA . LYS A 1 151 ? -55.532 -2.268 84.366 1.00 84.00 151 LYS A CA 1
ATOM 1447 C C . LYS A 1 151 ? -55.230 -2.978 85.688 1.00 84.00 151 LYS A C 1
ATOM 1449 O O . LYS A 1 151 ? -56.072 -2.953 86.578 1.00 84.00 151 LYS A O 1
ATOM 1454 N N . ARG A 1 152 ? -54.000 -3.467 85.883 1.00 80.81 152 ARG A N 1
ATOM 1455 C CA . ARG A 1 152 ? -53.544 -4.061 87.156 1.00 80.81 152 ARG A CA 1
ATOM 1456 C C . ARG A 1 152 ? -53.675 -3.091 88.331 1.00 80.81 152 ARG A C 1
ATOM 1458 O O . ARG A 1 152 ? -54.051 -3.491 89.428 1.00 80.81 152 ARG A O 1
ATOM 1465 N N . LYS A 1 153 ? -53.388 -1.803 88.125 1.00 84.31 153 LYS A N 1
ATOM 1466 C CA . LYS A 1 153 ? -53.535 -0.763 89.156 1.00 84.31 153 LYS A CA 1
ATOM 1467 C C . LYS A 1 153 ? -55.002 -0.505 89.505 1.00 84.31 153 LYS A C 1
ATOM 1469 O O . LYS A 1 153 ? -55.299 -0.281 90.677 1.00 84.31 153 LYS A O 1
ATOM 1474 N N . ARG A 1 154 ? -55.909 -0.542 88.520 1.00 78.44 154 ARG A N 1
ATOM 1475 C CA . ARG A 1 154 ? -57.363 -0.482 88.748 1.00 78.44 154 ARG A CA 1
ATOM 1476 C C . ARG A 1 154 ? -57.842 -1.706 89.518 1.00 78.44 154 ARG A C 1
ATOM 1478 O O . ARG A 1 154 ? -58.414 -1.514 90.579 1.00 78.44 154 ARG A O 1
ATOM 1485 N N . GLU A 1 155 ? -57.492 -2.911 89.074 1.00 76.56 155 GLU A N 1
ATOM 1486 C CA . GLU A 1 155 ? -57.812 -4.158 89.783 1.00 76.56 155 GLU A CA 1
ATOM 1487 C C . GLU A 1 155 ? -57.258 -4.156 91.212 1.00 76.56 155 GLU A C 1
ATOM 1489 O O . GLU A 1 155 ? -57.931 -4.576 92.143 1.00 76.56 155 GLU A O 1
ATOM 1494 N N . ARG A 1 156 ? -56.043 -3.638 91.434 1.00 77.44 156 ARG A N 1
ATOM 1495 C CA . ARG A 1 156 ? -55.478 -3.514 92.784 1.00 77.44 156 ARG A CA 1
ATOM 1496 C C . ARG A 1 156 ? -56.257 -2.522 93.646 1.00 77.44 156 ARG A C 1
ATOM 1498 O O . ARG A 1 156 ? -56.510 -2.828 94.804 1.00 77.44 156 ARG A O 1
ATOM 1505 N N . LYS A 1 157 ? -56.635 -1.359 93.103 1.00 78.31 157 LYS A N 1
ATOM 1506 C CA . LYS A 1 157 ? -57.479 -0.379 93.809 1.00 78.31 157 LYS A CA 1
ATOM 1507 C C . LYS A 1 157 ? -58.865 -0.938 94.109 1.00 78.31 157 LYS A C 1
ATOM 1509 O O . LYS A 1 157 ? -59.413 -0.656 95.166 1.00 78.31 157 LYS A O 1
ATOM 1514 N N . GLU A 1 158 ? -59.423 -1.707 93.187 1.00 72.75 158 GLU A N 1
ATOM 1515 C CA . GLU A 1 158 ? -60.708 -2.375 93.341 1.00 72.75 158 GLU A CA 1
ATOM 1516 C C . GLU A 1 158 ? -60.622 -3.452 94.419 1.00 72.75 158 GLU A C 1
ATOM 1518 O O . GLU A 1 158 ? -61.368 -3.378 95.381 1.00 72.75 158 GLU A O 1
ATOM 1523 N N . ARG A 1 159 ? -59.597 -4.312 94.390 1.00 71.81 159 ARG A N 1
ATOM 1524 C CA . ARG A 1 159 ? -59.290 -5.253 95.479 1.00 71.81 159 ARG A CA 1
ATOM 1525 C C . ARG A 1 159 ? -59.002 -4.566 96.811 1.00 71.81 159 ARG A C 1
ATOM 1527 O O . ARG A 1 159 ? -59.249 -5.144 97.858 1.00 71.81 159 ARG A O 1
ATOM 1534 N N . GLU A 1 160 ? -58.425 -3.366 96.820 1.00 69.94 160 GLU A N 1
ATOM 1535 C CA . GLU A 1 160 ? -58.240 -2.583 98.049 1.00 69.94 160 GLU A CA 1
ATOM 1536 C C . GLU A 1 160 ? -59.560 -2.016 98.571 1.00 69.94 160 GLU A C 1
ATOM 1538 O O . GLU A 1 160 ? -59.750 -1.992 99.786 1.00 69.94 160 GLU A O 1
ATOM 1543 N N . ARG A 1 161 ? -60.473 -1.599 97.684 1.00 70.81 161 ARG A N 1
ATOM 1544 C CA . ARG A 1 161 ? -61.844 -1.213 98.043 1.00 70.81 161 ARG A CA 1
ATOM 1545 C C . ARG A 1 161 ? -62.620 -2.415 98.551 1.00 70.81 161 ARG A C 1
ATOM 1547 O O . ARG A 1 161 ? -63.131 -2.331 99.654 1.00 70.81 161 ARG A O 1
ATOM 1554 N N . GLU A 1 162 ? -62.585 -3.537 97.838 1.00 68.06 162 GLU A N 1
ATOM 1555 C CA . GLU A 1 162 ? -63.133 -4.812 98.293 1.00 68.06 162 GLU A CA 1
ATOM 1556 C C . GLU A 1 162 ? -62.527 -5.221 99.624 1.00 68.06 162 GLU A C 1
ATOM 1558 O O . GLU A 1 162 ? -63.278 -5.571 100.504 1.00 68.06 162 GLU A O 1
ATOM 1563 N N . LYS A 1 163 ? -61.213 -5.105 99.851 1.00 67.62 163 LYS A N 1
ATOM 1564 C CA . LYS A 1 163 ? -60.610 -5.370 101.170 1.00 67.62 163 LYS A CA 1
ATOM 1565 C C . LYS A 1 163 ? -61.029 -4.366 102.236 1.00 67.62 163 LYS A C 1
ATOM 1567 O O . LYS A 1 163 ? -60.961 -4.694 103.415 1.00 67.62 163 LYS A O 1
ATOM 1572 N N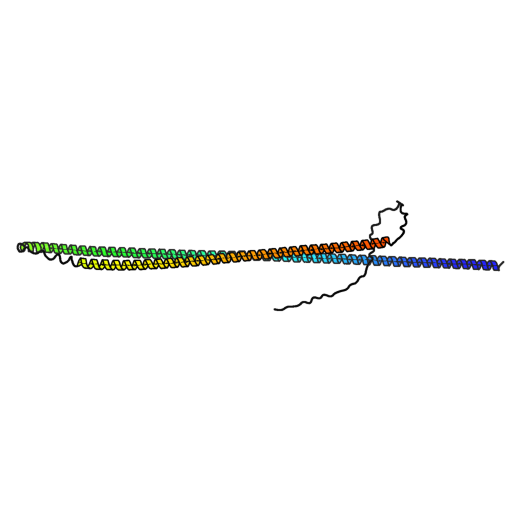 . LYS A 1 164 ? -61.389 -3.134 101.876 1.00 64.56 164 LYS A N 1
ATOM 1573 C CA . LYS A 1 164 ? -61.918 -2.133 102.813 1.00 64.56 164 LYS A CA 1
ATOM 1574 C C . LYS A 1 164 ? -63.352 -2.483 103.198 1.00 64.56 164 LYS A C 1
ATOM 1576 O O . LYS A 1 164 ? -63.630 -2.556 104.387 1.00 64.56 164 LYS A O 1
ATOM 1581 N N . THR A 1 165 ? -64.183 -2.805 102.212 1.00 63.50 165 THR A N 1
ATOM 1582 C CA . THR A 1 165 ? -65.550 -3.303 102.382 1.00 63.50 165 THR A CA 1
ATOM 1583 C C . THR A 1 165 ? -65.557 -4.673 103.055 1.00 63.50 165 THR A C 1
ATOM 1585 O O . THR A 1 165 ? -66.385 -4.920 103.905 1.00 63.50 165 THR A O 1
ATOM 1588 N N . GLU A 1 166 ? -64.580 -5.537 102.789 1.00 59.53 166 GLU A N 1
ATOM 1589 C CA . GLU A 1 166 ? -64.364 -6.815 103.466 1.00 59.53 166 GLU A CA 1
ATOM 1590 C C . GLU A 1 166 ? -63.843 -6.561 104.873 1.00 59.53 166 GLU A C 1
ATOM 1592 O O . GLU A 1 166 ? -64.236 -7.272 105.767 1.00 59.53 166 GLU A O 1
ATOM 1597 N N . ARG A 1 167 ? -62.998 -5.558 105.147 1.00 59.19 167 ARG A N 1
ATOM 1598 C CA . ARG A 1 167 ? -62.622 -5.193 106.528 1.00 59.19 167 ARG A CA 1
ATOM 1599 C C . ARG A 1 167 ? -63.795 -4.593 107.308 1.00 59.19 167 ARG A C 1
ATOM 1601 O O . ARG A 1 167 ? -63.838 -4.794 108.518 1.00 59.19 167 ARG A O 1
ATOM 1608 N N . GLU A 1 168 ? -64.727 -3.910 106.646 1.00 55.97 168 GLU A N 1
ATOM 1609 C CA . GLU A 1 168 ? -66.017 -3.492 107.215 1.00 55.97 168 GLU A CA 1
ATOM 1610 C C . GLU A 1 168 ? -66.934 -4.698 107.439 1.00 55.97 168 GLU A C 1
ATOM 1612 O O . GLU A 1 168 ? -67.274 -4.981 108.581 1.00 55.97 168 GLU A O 1
ATOM 1617 N N . SER A 1 169 ? -67.197 -5.508 106.415 1.00 52.81 169 SER A N 1
ATOM 1618 C CA . SER A 1 169 ? -67.952 -6.759 106.513 1.00 52.81 169 SER A CA 1
ATOM 1619 C C . SER A 1 169 ? -67.261 -7.822 107.362 1.00 52.81 169 SER A C 1
ATOM 1621 O O . SER A 1 169 ? -67.920 -8.756 107.768 1.00 52.81 169 SER A O 1
ATOM 1623 N N . LYS A 1 170 ? -65.964 -7.720 107.674 1.00 55.69 170 LYS A N 1
ATOM 1624 C CA . LYS A 1 170 ? -65.198 -8.582 108.598 1.00 55.69 170 LYS A CA 1
ATOM 1625 C C . LYS A 1 170 ? -65.095 -7.974 109.985 1.00 55.69 170 LYS A C 1
ATOM 1627 O O . LYS A 1 170 ? -64.779 -8.706 110.912 1.00 55.69 170 LYS A O 1
ATOM 1632 N N . ARG A 1 171 ? -65.393 -6.684 110.166 1.00 54.47 171 ARG A N 1
ATOM 1633 C CA . ARG A 1 171 ? -65.814 -6.138 111.465 1.00 54.47 171 ARG A CA 1
ATOM 1634 C C . ARG A 1 171 ? -67.233 -6.616 111.778 1.00 54.47 171 ARG A C 1
ATOM 1636 O O . ARG A 1 171 ? -67.429 -7.188 112.838 1.00 54.47 171 ARG A O 1
ATOM 1643 N N . GLU A 1 172 ? -68.135 -6.539 110.806 1.00 47.59 172 GLU A N 1
ATOM 1644 C CA . GLU A 1 172 ? -69.517 -7.040 110.882 1.00 47.59 172 GLU A CA 1
ATOM 1645 C C . GLU A 1 172 ? -69.574 -8.580 110.987 1.00 47.59 172 GLU A C 1
ATOM 1647 O O . GLU A 1 172 ? -70.345 -9.157 111.749 1.00 47.59 172 GLU A O 1
ATOM 1652 N N . ARG A 1 173 ? -68.672 -9.283 110.292 1.00 47.62 173 ARG A N 1
ATOM 1653 C CA . ARG A 1 173 ? -68.497 -10.734 110.392 1.00 47.62 173 ARG A CA 1
ATOM 1654 C C . ARG A 1 173 ? -67.627 -11.127 111.577 1.00 47.62 173 ARG A C 1
ATOM 1656 O O . ARG A 1 173 ? -67.849 -12.210 112.060 1.00 47.62 173 ARG A O 1
ATOM 1663 N N . ARG A 1 174 ? -66.747 -10.295 112.160 1.00 46.34 174 ARG A N 1
ATOM 1664 C CA . ARG A 1 174 ? -66.162 -10.582 113.498 1.00 46.34 174 ARG A CA 1
ATOM 1665 C C . ARG A 1 174 ? -67.206 -10.519 114.610 1.00 46.34 174 ARG A C 1
ATOM 1667 O O . ARG A 1 174 ? -67.004 -11.163 115.634 1.00 46.34 174 ARG A O 1
ATOM 1674 N N . GLU A 1 175 ? -68.306 -9.802 114.400 1.00 46.41 175 GLU A N 1
ATOM 1675 C CA . GLU A 1 175 ? -69.489 -9.898 115.259 1.00 46.41 175 GLU A CA 1
ATOM 1676 C C . GLU A 1 175 ? -70.319 -11.165 114.973 1.00 46.41 175 GLU A C 1
ATOM 1678 O O . GLU A 1 175 ? -70.951 -11.680 115.890 1.00 46.41 175 GLU A O 1
ATOM 1683 N N . ARG A 1 176 ? -70.242 -11.750 113.764 1.00 41.97 176 ARG A N 1
ATOM 1684 C CA . ARG A 1 176 ? -70.922 -13.016 113.392 1.00 41.97 176 ARG A CA 1
ATOM 1685 C C . ARG A 1 176 ? -70.050 -14.293 113.371 1.00 41.97 176 ARG A C 1
ATOM 1687 O O . ARG A 1 176 ? -70.591 -15.383 113.335 1.00 41.97 176 ARG A O 1
ATOM 1694 N N . GLU A 1 177 ? -68.725 -14.212 113.477 1.00 37.50 177 GLU A N 1
ATOM 1695 C CA . GLU A 1 177 ? -67.738 -15.319 113.465 1.00 37.50 177 GLU A CA 1
ATOM 1696 C C . GLU A 1 177 ? -67.146 -15.573 114.864 1.00 37.50 177 GLU A C 1
ATOM 1698 O O . GLU A 1 177 ? -66.046 -16.105 115.023 1.00 37.50 177 GLU A O 1
ATOM 1703 N N . LYS A 1 178 ? -67.918 -15.252 115.910 1.00 42.03 178 LYS A N 1
ATOM 1704 C CA . LYS A 1 178 ? -68.042 -16.180 117.046 1.00 42.03 178 LYS A CA 1
ATOM 1705 C C . LYS A 1 178 ? -68.936 -17.387 116.709 1.00 42.03 178 LYS A C 1
ATOM 1707 O O . LYS A 1 178 ? -69.045 -18.295 117.523 1.00 42.03 178 LYS A O 1
ATOM 1712 N N . GLU A 1 179 ? -69.496 -17.448 115.500 1.00 37.38 179 GLU A N 1
ATOM 1713 C CA . GLU A 1 179 ? -70.145 -18.623 114.931 1.00 37.38 179 GLU A CA 1
ATOM 1714 C C . GLU A 1 179 ? -69.370 -19.115 113.692 1.00 37.38 179 GLU A C 1
ATOM 1716 O O . GLU A 1 179 ? -69.305 -18.440 112.671 1.00 37.38 179 GLU A O 1
ATOM 1721 N N . ARG A 1 180 ? -68.860 -20.350 113.777 1.00 34.31 180 ARG A N 1
ATOM 1722 C CA . ARG A 1 180 ? -68.536 -21.257 112.654 1.00 34.31 180 ARG A CA 1
ATOM 1723 C C . ARG A 1 180 ? -67.162 -21.108 111.982 1.00 34.31 180 ARG A C 1
ATOM 1725 O O . ARG A 1 180 ? -66.981 -20.503 110.931 1.00 34.31 180 ARG A O 1
ATOM 1732 N N . GLN A 1 181 ? -66.208 -21.822 112.582 1.00 36.34 181 GLN A N 1
ATOM 1733 C CA . GLN A 1 181 ? -65.096 -22.485 111.894 1.00 36.34 181 GLN A CA 1
ATOM 1734 C C . GLN A 1 181 ? -65.606 -23.513 110.859 1.00 36.34 181 GLN A C 1
ATOM 1736 O O . GLN A 1 181 ? -66.567 -24.227 111.129 1.00 36.34 181 GLN A O 1
ATOM 1741 N N . GLY A 1 182 ? -64.891 -23.640 109.736 1.00 36.75 182 GLY A N 1
ATOM 1742 C CA . GLY A 1 182 ? -65.129 -24.596 108.638 1.00 36.75 182 GLY A CA 1
ATOM 1743 C C . GLY A 1 182 ? -65.311 -23.821 107.329 1.00 36.75 182 GLY A C 1
ATOM 1744 O O . GLY A 1 182 ? -66.121 -22.916 107.272 1.00 36.75 182 GLY A O 1
ATOM 1745 N N . GLU A 1 183 ? -64.575 -24.006 106.237 1.00 34.12 183 GLU A N 1
ATOM 1746 C CA . GLU A 1 183 ? -64.109 -25.261 105.667 1.00 34.12 183 GLU A CA 1
ATOM 1747 C C . GLU A 1 183 ? -63.105 -24.927 104.539 1.00 34.12 183 GLU A C 1
ATOM 1749 O O . GLU A 1 183 ? -63.360 -24.103 103.659 1.00 34.12 183 GLU A O 1
ATOM 1754 N N . LYS A 1 184 ? -61.915 -25.531 104.600 1.00 40.12 184 LYS A N 1
ATOM 1755 C CA . LYS A 1 184 ? -60.810 -25.409 103.637 1.00 40.12 184 LYS A CA 1
ATOM 1756 C C . LYS A 1 184 ? -60.918 -26.548 102.616 1.00 40.12 184 LYS A C 1
ATOM 1758 O O . LYS A 1 184 ? -60.269 -27.568 102.831 1.00 40.12 184 LYS A O 1
ATOM 1763 N N . THR A 1 185 ? -61.665 -26.435 101.513 1.00 42.19 185 THR A N 1
ATOM 1764 C CA . THR A 1 185 ? -61.591 -27.490 100.464 1.00 42.19 185 THR A CA 1
ATOM 1765 C C . THR A 1 185 ? -62.070 -27.068 99.066 1.00 42.19 185 THR A C 1
ATOM 1767 O O . THR A 1 185 ? -62.892 -27.737 98.456 1.00 42.19 185 THR A O 1
ATOM 1770 N N . GLN A 1 186 ? -61.562 -25.969 98.496 1.00 39.34 186 GLN A N 1
ATOM 1771 C CA . GLN A 1 186 ? -61.828 -25.652 97.074 1.00 39.34 186 GLN A CA 1
ATOM 1772 C C . GLN A 1 186 ? -60.608 -25.168 96.275 1.00 39.34 186 GLN A C 1
ATOM 1774 O O . GLN A 1 186 ? -60.755 -24.632 95.184 1.00 39.34 186 GLN A O 1
ATOM 1779 N N . ARG A 1 187 ? -59.380 -25.373 96.773 1.00 43.84 187 ARG A N 1
ATOM 1780 C CA . ARG A 1 187 ? -58.167 -24.813 96.141 1.00 43.84 187 ARG A CA 1
ATOM 1781 C C . ARG A 1 187 ? -57.300 -25.794 95.348 1.00 43.84 187 ARG A C 1
ATOM 1783 O O . ARG A 1 187 ? -56.250 -25.391 94.861 1.00 43.84 187 ARG A O 1
ATOM 1790 N N . GLU A 1 188 ? -57.733 -27.044 95.191 1.00 47.38 188 GLU A N 1
ATOM 1791 C CA . GLU A 1 188 ? -56.935 -28.083 94.515 1.00 47.38 188 GLU A CA 1
ATOM 1792 C C . GLU A 1 188 ? -57.440 -28.470 93.117 1.00 47.38 188 GLU A C 1
ATOM 1794 O O . GLU A 1 188 ? -56.645 -28.918 92.300 1.00 47.38 188 GLU A O 1
ATOM 1799 N N . LYS A 1 189 ? -58.703 -28.196 92.760 1.00 46.75 189 LYS A N 1
ATOM 1800 C CA . LYS A 1 189 ? -59.256 -28.561 91.436 1.00 46.75 189 LYS A CA 1
ATOM 1801 C C . LYS A 1 189 ? -58.930 -27.590 90.292 1.00 46.75 189 LYS A C 1
ATOM 1803 O O . LYS A 1 189 ? -59.235 -27.884 89.141 1.00 46.75 189 LYS A O 1
ATOM 1808 N N . GLU A 1 190 ? -58.300 -26.453 90.578 1.00 48.78 190 GLU A N 1
ATOM 1809 C CA . GLU A 1 190 ? -57.960 -25.447 89.558 1.00 48.78 190 GLU A CA 1
ATOM 1810 C C . GLU A 1 190 ? -56.547 -25.639 88.971 1.00 48.78 190 GLU A C 1
ATOM 1812 O O . GLU A 1 190 ? -56.275 -25.187 87.864 1.00 48.78 190 GLU A O 1
ATOM 1817 N N . ARG A 1 191 ? -55.657 -26.375 89.661 1.00 50.56 191 ARG A N 1
ATOM 1818 C CA . ARG A 1 191 ? -54.268 -26.601 89.211 1.00 50.56 191 ARG A CA 1
ATOM 1819 C C . ARG A 1 191 ? -54.106 -27.730 88.188 1.00 50.56 191 ARG A C 1
ATOM 1821 O O . ARG A 1 191 ? -53.132 -27.729 87.449 1.00 50.56 191 ARG A O 1
ATOM 1828 N N . GLU A 1 192 ? -55.067 -28.645 88.086 1.00 48.16 192 GLU A N 1
ATOM 1829 C CA . GLU A 1 192 ? -54.973 -29.814 87.194 1.00 48.16 192 GLU A CA 1
ATOM 1830 C C . GLU A 1 192 ? -55.397 -29.505 85.740 1.00 48.16 192 GLU A C 1
ATOM 1832 O O . GLU A 1 192 ? -54.997 -30.188 84.796 1.00 48.16 192 GLU A O 1
ATOM 1837 N N . ARG A 1 193 ? -56.169 -28.430 85.514 1.00 50.78 193 ARG A N 1
ATOM 1838 C CA . ARG A 1 193 ? -56.567 -27.998 84.159 1.00 50.78 193 ARG A CA 1
ATOM 1839 C C . ARG A 1 193 ? -55.468 -27.228 83.419 1.00 50.78 193 ARG A C 1
ATOM 1841 O O . ARG A 1 193 ? -55.429 -27.282 82.194 1.00 50.78 193 ARG A O 1
ATOM 1848 N N . GLU A 1 194 ? -54.565 -26.565 84.142 1.00 52.03 194 GLU A N 1
ATOM 1849 C CA . GLU A 1 194 ? -53.512 -25.717 83.562 1.00 52.03 194 GLU A CA 1
ATOM 1850 C C . GLU A 1 194 ? -52.303 -26.528 83.041 1.00 52.03 194 GLU A C 1
ATOM 1852 O O . GLU A 1 194 ? -51.607 -26.096 82.120 1.00 52.03 194 GLU A O 1
ATOM 1857 N N . GLU A 1 195 ? -52.070 -27.739 83.563 1.00 52.78 195 GLU A N 1
ATOM 1858 C CA . GLU A 1 195 ? -50.990 -28.620 83.085 1.00 52.78 195 GLU A CA 1
ATOM 1859 C C . GLU A 1 195 ? -51.321 -29.317 81.755 1.00 52.78 195 GLU A C 1
ATOM 1861 O O . GLU A 1 195 ? -50.432 -29.484 80.918 1.00 52.78 195 GLU A O 1
ATOM 1866 N N . ARG A 1 196 ? -52.599 -29.627 81.483 1.00 51.22 196 ARG A N 1
ATOM 1867 C CA . ARG A 1 196 ? -53.017 -30.282 80.225 1.00 51.22 196 ARG A CA 1
ATOM 1868 C C . ARG A 1 196 ? -52.974 -29.379 78.985 1.00 51.22 196 ARG A C 1
ATOM 1870 O O . ARG A 1 196 ? -52.909 -29.896 77.869 1.00 51.22 196 ARG A O 1
ATOM 1877 N N . GLU A 1 197 ? -52.980 -28.055 79.139 1.00 53.41 197 GLU A N 1
ATOM 1878 C CA . GLU A 1 197 ? -52.811 -27.125 78.008 1.00 53.41 197 GLU A CA 1
ATOM 1879 C C . GLU A 1 197 ? -51.335 -26.882 77.658 1.00 53.41 197 GLU A C 1
ATOM 1881 O O . GLU A 1 197 ? -50.997 -26.767 76.477 1.00 53.41 197 GLU A O 1
ATOM 1886 N N . ARG A 1 198 ? -50.428 -26.914 78.646 1.00 51.91 198 ARG A N 1
ATOM 1887 C CA . ARG A 1 198 ? -48.984 -26.702 78.422 1.00 51.91 198 ARG A CA 1
ATOM 1888 C C . ARG A 1 198 ? -48.294 -27.857 77.687 1.00 51.91 198 ARG A C 1
ATOM 1890 O O . ARG A 1 198 ? -47.279 -27.628 77.026 1.00 51.91 198 ARG A O 1
ATOM 1897 N N . GLU A 1 199 ? -48.828 -29.077 77.745 1.00 53.34 199 GLU A N 1
ATOM 1898 C CA . GLU A 1 199 ? -48.299 -30.204 76.957 1.00 53.34 199 GLU A CA 1
ATOM 1899 C C . GLU A 1 199 ? -48.672 -30.125 75.469 1.00 53.34 199 GLU A C 1
ATOM 1901 O O . GLU A 1 199 ? -47.818 -30.367 74.612 1.00 53.34 199 GLU A O 1
ATOM 1906 N N . ARG A 1 200 ? -49.896 -29.692 75.132 1.00 52.84 200 ARG A N 1
ATOM 1907 C CA . ARG A 1 200 ? -50.343 -29.578 73.729 1.00 52.84 200 ARG A CA 1
ATOM 1908 C C . ARG A 1 200 ? -49.644 -28.454 72.957 1.00 52.84 200 ARG A C 1
ATOM 1910 O O . ARG A 1 200 ? -49.536 -28.524 71.733 1.00 52.84 200 ARG A O 1
ATOM 1917 N N . GLU A 1 201 ? -49.142 -27.433 73.647 1.00 54.31 201 GLU A N 1
ATOM 1918 C CA . GLU A 1 201 ? -48.412 -26.323 73.022 1.00 54.31 201 GLU A CA 1
ATOM 1919 C C . GLU A 1 201 ? -46.944 -26.683 72.712 1.00 54.31 201 GLU A C 1
ATOM 1921 O O . GLU A 1 201 ? -46.424 -26.337 71.646 1.00 54.31 201 GLU A O 1
ATOM 1926 N N . LYS A 1 202 ? -46.298 -27.477 73.582 1.00 55.34 202 LYS A N 1
ATOM 1927 C CA . LYS A 1 202 ? -44.930 -27.987 73.359 1.00 55.34 202 LYS A CA 1
ATOM 1928 C C . LYS A 1 202 ? -44.841 -28.978 72.197 1.00 55.34 202 LYS A C 1
ATOM 1930 O O . LYS A 1 202 ? -43.809 -29.039 71.527 1.00 55.34 202 LYS A O 1
ATOM 1935 N N . GLU A 1 203 ? -45.904 -29.728 71.922 1.00 54.06 203 GLU A N 1
ATOM 1936 C CA . GLU A 1 203 ? -45.925 -30.693 70.818 1.00 54.06 203 GLU A CA 1
ATOM 1937 C C . GLU A 1 203 ? -46.025 -29.999 69.445 1.00 54.06 203 GLU A C 1
ATOM 1939 O O . GLU A 1 203 ? -45.261 -30.316 68.531 1.00 54.06 203 GLU A O 1
ATOM 1944 N N . ARG A 1 204 ? -46.844 -28.940 69.330 1.00 56.09 204 ARG A N 1
ATOM 1945 C CA . ARG A 1 204 ? -46.954 -28.132 68.096 1.00 56.09 204 ARG A CA 1
ATOM 1946 C C . ARG A 1 204 ? -45.684 -27.338 67.770 1.00 56.09 204 ARG A C 1
ATOM 1948 O O . ARG A 1 204 ? -45.410 -27.073 66.598 1.00 56.09 204 ARG A O 1
ATOM 1955 N N . GLN A 1 205 ? -44.890 -26.958 68.773 1.00 58.28 205 GLN A N 1
ATOM 1956 C CA . GLN A 1 205 ? -43.587 -26.321 68.538 1.00 58.28 205 GLN A CA 1
ATOM 1957 C C . GLN A 1 205 ? -42.558 -27.295 67.948 1.00 58.28 205 GLN A C 1
ATOM 1959 O O . GLN A 1 205 ? -41.849 -26.925 67.011 1.00 58.28 205 GLN A O 1
ATOM 1964 N N . ARG A 1 206 ? -42.519 -28.547 68.424 1.00 59.00 206 ARG A N 1
ATOM 1965 C CA . ARG A 1 206 ? -41.585 -29.568 67.914 1.00 59.00 206 ARG A CA 1
ATOM 1966 C C . ARG A 1 206 ? -41.864 -29.960 66.462 1.00 59.00 206 ARG A C 1
ATOM 1968 O O . ARG A 1 206 ? -40.934 -30.286 65.726 1.00 59.00 206 ARG A O 1
ATOM 1975 N N . GLU A 1 207 ? -43.119 -29.902 66.028 1.00 62.03 207 GLU A N 1
ATOM 1976 C CA . GLU A 1 207 ? -43.491 -30.207 64.643 1.00 62.03 207 GLU A CA 1
ATOM 1977 C C . GLU A 1 207 ? -43.072 -29.086 63.671 1.00 62.03 207 GLU A C 1
ATOM 1979 O O . GLU A 1 207 ? -42.457 -29.355 62.637 1.00 62.03 207 GLU A O 1
ATOM 1984 N N . ARG A 1 208 ? -43.261 -27.816 64.063 1.00 65.00 208 ARG A N 1
ATOM 1985 C CA . ARG A 1 208 ? -42.813 -26.647 63.279 1.00 65.00 208 ARG A CA 1
ATOM 1986 C C . ARG A 1 208 ? -41.290 -26.538 63.155 1.00 65.00 208 ARG A C 1
ATOM 1988 O O . ARG A 1 208 ? -40.795 -26.000 62.164 1.00 65.00 208 ARG A O 1
ATOM 1995 N N . GLU A 1 209 ? -40.531 -27.026 64.135 1.00 66.62 209 GLU A N 1
ATOM 1996 C CA . GLU A 1 209 ? -39.065 -27.072 64.037 1.00 66.62 209 GLU A CA 1
ATOM 1997 C C . GLU A 1 209 ? -38.580 -28.129 63.038 1.00 66.62 209 GLU A C 1
ATOM 1999 O O . GLU A 1 209 ? -37.702 -27.835 62.223 1.00 66.62 209 GLU A O 1
ATOM 2004 N N . ARG A 1 210 ? -39.200 -29.318 63.022 1.00 65.38 210 ARG A N 1
ATOM 2005 C CA . ARG A 1 210 ? -38.863 -30.386 62.062 1.00 65.38 210 ARG A CA 1
ATOM 2006 C C . ARG A 1 210 ? -39.161 -29.992 60.614 1.00 65.38 210 ARG A C 1
ATOM 2008 O O . ARG A 1 210 ? -38.440 -30.405 59.705 1.00 65.38 210 ARG A O 1
ATOM 2015 N N . GLU A 1 211 ? -40.187 -29.177 60.388 1.00 66.88 211 GLU A N 1
ATOM 2016 C CA . GLU A 1 211 ? -40.535 -28.679 59.054 1.00 66.88 211 GLU A CA 1
ATOM 2017 C C . GLU A 1 211 ? -39.532 -27.622 58.551 1.00 66.88 211 GLU A C 1
ATOM 2019 O O . GLU A 1 211 ? -39.007 -27.736 57.439 1.00 66.88 211 GLU A O 1
ATOM 2024 N N . LYS A 1 212 ? -39.144 -26.664 59.408 1.00 69.00 212 LYS A N 1
ATOM 2025 C CA . LYS A 1 212 ? -38.108 -25.660 59.088 1.00 69.00 212 LYS A CA 1
ATOM 2026 C C . LYS A 1 212 ? -36.733 -26.277 58.828 1.00 69.00 212 LYS A C 1
ATOM 2028 O O . LYS A 1 212 ? -35.951 -25.743 58.035 1.00 69.00 212 LYS A O 1
ATOM 2033 N N . GLU A 1 213 ? -36.411 -27.388 59.487 1.00 69.81 213 GLU A N 1
ATOM 2034 C CA . GLU A 1 213 ? -35.153 -28.102 59.264 1.00 69.81 213 GLU A CA 1
ATOM 2035 C C . GLU A 1 213 ? -35.116 -28.788 57.887 1.00 69.81 213 GLU A C 1
ATOM 2037 O O . GLU A 1 213 ? -34.104 -28.703 57.182 1.00 69.81 213 GLU A O 1
ATOM 2042 N N . ARG A 1 214 ? -36.234 -29.392 57.454 1.00 69.31 214 ARG A N 1
ATOM 2043 C CA . ARG A 1 214 ? -36.363 -29.980 56.109 1.00 69.31 214 ARG A CA 1
ATOM 2044 C C . ARG A 1 214 ? -36.243 -28.918 55.015 1.00 69.31 214 ARG A C 1
ATOM 2046 O O . ARG A 1 214 ? -35.457 -29.103 54.086 1.00 69.31 214 ARG A O 1
ATOM 2053 N N . GLU A 1 215 ? -36.893 -27.765 55.180 1.00 72.06 215 GLU A N 1
ATOM 2054 C CA . GLU A 1 215 ? -36.812 -26.665 54.207 1.00 72.06 215 GLU A CA 1
ATOM 2055 C C . GLU A 1 215 ? -35.382 -26.095 54.079 1.00 72.06 215 GLU A C 1
ATOM 2057 O O . GLU A 1 215 ? -34.893 -25.816 52.978 1.00 72.06 215 GLU A O 1
ATOM 2062 N N . ARG A 1 216 ? -34.648 -25.974 55.198 1.00 72.56 216 ARG A N 1
ATOM 2063 C CA . ARG A 1 216 ? -33.234 -25.554 55.177 1.00 72.56 216 ARG A CA 1
ATOM 2064 C C . ARG A 1 216 ? -32.339 -26.553 54.449 1.00 72.56 216 ARG A C 1
ATOM 2066 O O . ARG A 1 216 ? -31.418 -26.136 53.739 1.00 72.56 216 ARG A O 1
ATOM 2073 N N . LYS A 1 217 ? -32.590 -27.852 54.623 1.00 74.88 217 LYS A N 1
ATOM 2074 C CA . LYS A 1 217 ? -31.798 -28.920 54.002 1.00 74.88 217 LYS A CA 1
ATOM 2075 C C . LYS A 1 217 ? -31.997 -28.962 52.485 1.00 74.88 217 LYS A C 1
ATOM 2077 O O . LYS A 1 217 ? -31.014 -29.116 51.757 1.00 74.88 217 LYS A O 1
ATOM 2082 N N . ASP A 1 218 ? -33.218 -28.730 52.010 1.00 74.69 218 ASP A N 1
ATOM 2083 C CA . ASP A 1 218 ? -33.511 -28.678 50.575 1.00 74.69 218 ASP A CA 1
ATOM 2084 C C . ASP A 1 218 ? -32.946 -27.419 49.906 1.00 74.69 218 ASP A C 1
ATOM 2086 O O . ASP A 1 218 ? -32.247 -27.537 48.894 1.00 74.69 218 ASP A O 1
ATOM 2090 N N . ARG A 1 219 ? -33.063 -26.233 50.528 1.00 73.19 219 ARG A N 1
ATOM 2091 C CA . ARG A 1 219 ? -32.400 -25.015 50.007 1.00 73.19 219 ARG A CA 1
ATOM 2092 C C . ARG A 1 219 ? -30.876 -25.147 49.932 1.00 73.19 219 ARG A C 1
ATOM 2094 O O . ARG A 1 219 ? -30.243 -24.575 49.041 1.00 73.19 219 ARG A O 1
ATOM 2101 N N . GLN A 1 220 ? -30.252 -25.880 50.857 1.00 72.88 220 GLN A N 1
ATOM 2102 C CA . GLN A 1 220 ? -28.812 -26.152 50.783 1.00 72.88 220 GLN A CA 1
ATOM 2103 C C . GLN A 1 220 ? -28.447 -27.110 49.643 1.00 72.88 220 GLN A C 1
ATOM 2105 O O . GLN A 1 220 ? -27.395 -26.929 49.021 1.00 72.88 220 GLN A O 1
ATOM 2110 N N . ARG A 1 221 ? -29.288 -28.110 49.352 1.00 73.69 221 ARG A N 1
ATOM 2111 C CA . ARG A 1 221 ? -29.082 -29.024 48.219 1.00 73.69 221 ARG A CA 1
ATOM 2112 C C . ARG A 1 221 ? -29.222 -28.309 46.877 1.00 73.69 221 ARG A C 1
ATOM 2114 O O . ARG A 1 221 ? -28.376 -28.526 46.011 1.00 73.69 221 ARG A O 1
ATOM 2121 N N . GLU A 1 222 ? -30.194 -27.411 46.727 1.00 74.69 222 GLU A N 1
ATOM 2122 C CA . GLU A 1 222 ? -30.332 -26.596 45.510 1.00 74.69 222 GLU A CA 1
ATOM 2123 C C . GLU A 1 222 ? -29.129 -25.678 45.287 1.00 74.69 222 GLU A C 1
ATOM 2125 O O . GLU A 1 222 ? -28.519 -25.709 44.219 1.00 74.69 222 GLU A O 1
ATOM 2130 N N . ARG A 1 223 ? -28.690 -24.945 46.322 1.00 74.38 223 ARG A N 1
ATOM 2131 C CA . ARG A 1 223 ? -27.501 -24.077 46.220 1.00 74.38 223 ARG A CA 1
ATOM 2132 C C . ARG A 1 223 ? -26.222 -24.840 45.873 1.00 74.38 223 ARG A C 1
ATOM 2134 O O . ARG A 1 223 ? -25.334 -24.278 45.232 1.00 74.38 223 ARG A O 1
ATOM 2141 N N . LYS A 1 224 ? -26.094 -26.102 46.302 1.00 77.25 224 LYS A N 1
ATOM 2142 C CA . LYS A 1 224 ? -24.969 -26.962 45.899 1.00 77.25 224 LYS A CA 1
ATOM 2143 C C . LYS A 1 224 ? -25.049 -27.344 44.421 1.00 77.25 224 LYS A C 1
ATOM 2145 O O . LYS A 1 224 ? -24.040 -27.209 43.734 1.00 77.25 224 LYS A O 1
ATOM 2150 N N . LYS A 1 225 ? -26.227 -27.745 43.932 1.00 78.94 225 LYS A N 1
ATOM 2151 C CA . LYS A 1 225 ? -26.445 -28.086 42.515 1.00 78.94 225 LYS A CA 1
ATOM 2152 C C . LYS A 1 225 ? -26.183 -26.903 41.580 1.00 78.94 225 LYS A C 1
ATOM 2154 O O . LYS A 1 225 ? -25.561 -27.085 40.537 1.00 78.94 225 LYS A O 1
ATOM 2159 N N . ASP A 1 226 ? -26.590 -25.696 41.965 1.00 79.75 226 ASP A N 1
ATOM 2160 C CA . ASP A 1 226 ? -26.325 -24.498 41.159 1.00 79.75 226 ASP A CA 1
ATOM 2161 C C . ASP A 1 226 ? -24.837 -24.140 41.113 1.00 79.75 226 ASP A C 1
ATOM 2163 O O . ASP A 1 226 ? -24.307 -23.850 40.040 1.00 79.75 226 ASP A O 1
ATOM 2167 N N . ARG A 1 227 ? -24.118 -24.261 42.238 1.00 80.44 227 ARG A N 1
ATOM 2168 C CA . ARG A 1 227 ? -22.656 -24.077 42.256 1.00 80.44 227 ARG A CA 1
ATOM 2169 C C . ARG A 1 227 ? -21.911 -25.098 41.400 1.00 80.44 227 ARG A C 1
ATOM 2171 O O . ARG A 1 227 ? -20.863 -24.768 40.848 1.00 80.44 227 ARG A O 1
ATOM 2178 N N . GLU A 1 228 ? -22.399 -26.332 41.315 1.00 81.88 228 GLU A N 1
ATOM 2179 C CA . GLU A 1 228 ? -21.806 -27.345 40.435 1.00 81.88 228 GLU A CA 1
ATOM 2180 C C . GLU A 1 228 ? -22.043 -27.013 38.961 1.00 81.88 228 GLU A C 1
ATOM 2182 O O . GLU A 1 228 ? -21.085 -27.017 38.188 1.00 81.88 228 GLU A O 1
ATOM 2187 N N . ARG A 1 229 ? -23.264 -26.606 38.591 1.00 80.25 229 ARG A N 1
ATOM 2188 C CA . ARG A 1 229 ? -23.584 -26.158 37.224 1.00 80.25 229 ARG A CA 1
ATOM 2189 C C . ARG A 1 229 ? -22.787 -24.924 36.801 1.00 80.25 229 ARG A C 1
ATOM 2191 O O . ARG A 1 229 ? -22.381 -24.829 35.645 1.00 80.25 229 ARG A O 1
ATOM 2198 N N . GLU A 1 230 ? -22.542 -23.975 37.706 1.00 82.56 230 GLU A N 1
ATOM 2199 C CA . GLU A 1 230 ? -21.678 -22.824 37.412 1.00 82.56 230 GLU A CA 1
ATOM 2200 C C . GLU A 1 230 ? -20.225 -23.241 37.172 1.00 82.56 230 GLU A C 1
ATOM 2202 O O . GLU A 1 230 ? -19.623 -22.812 36.187 1.00 82.56 230 GLU A O 1
ATOM 2207 N N . LYS A 1 231 ? -19.672 -24.120 38.019 1.00 82.88 231 LYS A N 1
ATOM 2208 C CA . LYS A 1 231 ? -18.304 -24.636 37.844 1.00 82.88 231 LYS A CA 1
ATOM 2209 C C . LYS A 1 231 ? -18.140 -25.427 36.549 1.00 82.88 231 LYS A C 1
ATOM 2211 O O . LYS A 1 231 ? -17.076 -25.374 35.933 1.00 82.88 231 LYS A O 1
ATOM 2216 N N . GLU A 1 232 ? -19.167 -26.158 36.135 1.00 83.88 232 GLU A N 1
ATOM 2217 C CA . GLU A 1 232 ? -19.172 -26.900 34.876 1.00 83.88 232 GLU A CA 1
ATOM 2218 C C . GLU A 1 232 ? -19.162 -25.951 33.668 1.00 83.88 232 GLU A C 1
ATOM 2220 O O . GLU A 1 232 ? -18.288 -26.064 32.807 1.00 83.88 232 GLU A O 1
ATOM 2225 N N . LYS A 1 233 ? -20.027 -24.927 33.667 1.00 82.44 233 LYS A N 1
ATOM 2226 C CA . LYS A 1 233 ? -20.031 -23.877 32.631 1.00 82.44 233 LYS A CA 1
ATOM 2227 C C . LYS A 1 233 ? -18.713 -23.105 32.574 1.00 82.44 233 LYS A C 1
ATOM 2229 O O . LYS A 1 233 ? -18.257 -22.735 31.492 1.00 82.44 233 LYS A O 1
ATOM 2234 N N . GLU A 1 234 ? -18.084 -22.851 33.719 1.00 85.94 234 GLU A N 1
ATOM 2235 C CA . GLU A 1 234 ? -16.780 -22.187 33.778 1.00 85.94 234 GLU A CA 1
ATOM 2236 C C . GLU A 1 234 ? -15.671 -23.058 33.168 1.00 85.94 234 GLU A C 1
ATOM 2238 O O . GLU A 1 234 ? -14.852 -22.558 32.390 1.00 85.94 234 GLU A O 1
ATOM 2243 N N . ARG A 1 235 ? -15.668 -24.369 33.455 1.00 85.75 235 ARG A N 1
ATOM 2244 C CA . ARG A 1 235 ? -14.736 -25.327 32.836 1.00 85.75 235 ARG A CA 1
ATOM 2245 C C . ARG A 1 235 ? -14.924 -25.398 31.324 1.00 85.75 235 ARG A C 1
ATOM 2247 O O . ARG A 1 235 ? -13.940 -25.252 30.604 1.00 85.75 235 ARG A O 1
ATOM 2254 N N . GLU A 1 236 ? -16.161 -25.515 30.852 1.00 87.25 236 GLU A N 1
ATOM 2255 C CA . GLU A 1 236 ? -16.483 -25.555 29.419 1.00 87.25 236 GLU A CA 1
ATOM 2256 C C . GLU A 1 236 ? -16.012 -24.276 28.703 1.00 87.25 236 GLU A C 1
ATOM 2258 O O . GLU A 1 236 ? -15.408 -24.315 27.626 1.00 87.25 236 GLU A O 1
ATOM 2263 N N . ARG A 1 237 ? -16.221 -23.110 29.328 1.00 86.31 237 ARG A N 1
ATOM 2264 C CA . ARG A 1 237 ? -15.777 -21.824 28.776 1.00 86.31 237 ARG A CA 1
ATOM 2265 C C . ARG A 1 237 ? -14.252 -21.740 28.693 1.00 86.31 237 ARG A C 1
ATOM 2267 O O . ARG A 1 237 ? -13.725 -21.269 27.685 1.00 86.31 237 ARG A O 1
ATOM 2274 N N . ARG A 1 238 ? -13.551 -22.238 29.715 1.00 88.88 238 ARG A N 1
ATOM 2275 C CA . ARG A 1 238 ? -12.083 -22.278 29.766 1.00 88.88 238 ARG A CA 1
ATOM 2276 C C . ARG A 1 238 ? -11.491 -23.252 28.746 1.00 88.88 238 ARG A C 1
ATOM 2278 O O . ARG A 1 238 ? -10.426 -22.980 28.192 1.00 88.88 238 ARG A O 1
ATOM 2285 N N . GLU A 1 239 ? -12.164 -24.366 28.476 1.00 88.06 239 GLU A N 1
ATOM 2286 C CA . GLU A 1 239 ? -11.752 -25.319 27.441 1.00 88.06 239 GLU A CA 1
ATOM 2287 C C . GLU A 1 239 ? -11.925 -24.747 26.035 1.00 88.06 239 GLU A C 1
ATOM 2289 O O . GLU A 1 239 ? -10.959 -24.744 25.271 1.00 88.06 239 GLU A O 1
ATOM 2294 N N . ARG A 1 240 ? -13.079 -24.138 25.731 1.00 84.94 240 ARG A N 1
ATOM 2295 C CA . ARG A 1 240 ? -13.295 -23.441 24.448 1.00 84.94 240 ARG A CA 1
ATOM 2296 C C . ARG A 1 240 ? -12.281 -22.326 24.206 1.00 84.94 240 ARG A C 1
ATOM 2298 O O . ARG A 1 240 ? -11.868 -22.082 23.074 1.00 84.94 240 ARG A O 1
ATOM 2305 N N . GLU A 1 241 ? -11.874 -21.623 25.257 1.00 85.38 241 GLU A N 1
ATOM 2306 C CA . GLU A 1 241 ? -10.878 -20.558 25.147 1.00 85.38 241 GLU A CA 1
ATOM 2307 C C . GLU A 1 241 ? -9.470 -21.111 24.859 1.00 85.38 241 GLU A C 1
ATOM 2309 O O . GLU A 1 241 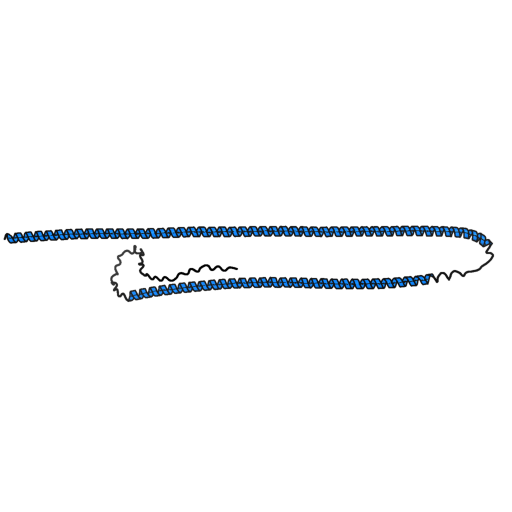? -8.768 -20.589 23.986 1.00 85.38 241 GLU A O 1
ATOM 2314 N N . LYS A 1 242 ? -9.085 -22.221 25.508 1.00 85.88 242 LYS A N 1
ATOM 2315 C CA . LYS A 1 242 ? -7.840 -22.948 25.197 1.00 85.88 242 LYS A CA 1
ATOM 2316 C C . LYS A 1 242 ? -7.838 -23.509 23.776 1.00 85.88 242 LYS A C 1
ATOM 2318 O O . LYS A 1 242 ? -6.804 -23.462 23.110 1.00 85.88 242 LYS A O 1
ATOM 2323 N N . GLU A 1 243 ? -8.969 -24.017 23.303 1.00 86.94 243 GLU A N 1
ATOM 2324 C CA . GLU A 1 243 ? -9.116 -24.543 21.946 1.00 86.94 243 GLU A CA 1
ATOM 2325 C C . GLU A 1 243 ? -8.928 -23.438 20.897 1.00 86.94 243 GLU A C 1
ATOM 2327 O O . GLU A 1 243 ? -8.091 -23.566 20.002 1.00 86.94 243 GLU A O 1
ATOM 2332 N N . ARG A 1 244 ? -9.576 -22.280 21.086 1.00 83.81 244 ARG A N 1
ATOM 2333 C CA . ARG A 1 244 ? -9.379 -21.099 20.226 1.00 83.81 244 ARG A CA 1
ATOM 2334 C C . ARG A 1 244 ? -7.933 -20.605 20.222 1.00 83.81 244 ARG A C 1
ATOM 2336 O O . ARG A 1 244 ? -7.431 -20.178 19.182 1.00 83.81 244 ARG A O 1
ATOM 2343 N N . GLN A 1 245 ? -7.243 -20.649 21.364 1.00 83.62 245 GLN A N 1
ATOM 2344 C CA . GLN A 1 245 ? -5.819 -20.303 21.422 1.00 83.62 245 GLN A CA 1
ATOM 2345 C C . GLN A 1 245 ? -4.946 -21.295 20.645 1.00 83.62 245 GLN A C 1
ATOM 2347 O O . GLN A 1 245 ? -4.042 -20.865 19.922 1.00 83.62 245 GLN A O 1
ATOM 2352 N N . ARG A 1 246 ? -5.214 -22.602 20.752 1.00 86.56 246 ARG A N 1
ATOM 2353 C CA . ARG A 1 246 ? -4.498 -23.632 19.983 1.00 86.56 246 ARG A CA 1
ATOM 2354 C C . ARG A 1 246 ? -4.703 -23.444 18.484 1.00 86.56 246 ARG A C 1
ATOM 2356 O O . ARG A 1 246 ? -3.712 -23.364 17.762 1.00 86.56 246 ARG A O 1
ATOM 2363 N N . GLU A 1 247 ? -5.944 -23.245 18.044 1.00 88.94 247 GLU A N 1
ATOM 2364 C CA . GLU A 1 247 ? -6.270 -23.015 16.631 1.00 88.94 247 GLU A CA 1
ATOM 2365 C C . GLU A 1 247 ? -5.554 -21.770 16.081 1.00 88.94 247 GLU A C 1
ATOM 2367 O O . GLU A 1 247 ? -4.968 -21.789 14.995 1.00 88.94 247 GLU A O 1
ATOM 2372 N N . LYS A 1 248 ? -5.531 -20.675 16.853 1.00 87.44 248 LYS A N 1
ATOM 2373 C CA . LYS A 1 248 ? -4.861 -19.431 16.452 1.00 87.44 248 LYS A CA 1
ATOM 2374 C C . LYS A 1 248 ? -3.347 -19.614 16.314 1.00 87.44 248 LYS A C 1
ATOM 2376 O O . LYS A 1 248 ? -2.761 -19.153 15.333 1.00 87.44 248 LYS A O 1
ATOM 2381 N N . THR A 1 249 ? -2.737 -20.329 17.259 1.00 86.69 249 THR A N 1
ATOM 2382 C CA . THR A 1 249 ? -1.298 -20.637 17.250 1.00 86.69 249 THR A CA 1
ATOM 2383 C C . THR A 1 249 ? -0.936 -21.542 16.071 1.00 86.69 249 THR A C 1
ATOM 2385 O O . THR A 1 249 ? 0.089 -21.353 15.414 1.00 86.69 249 THR A O 1
ATOM 2388 N N . GLU A 1 250 ? -1.789 -22.515 15.760 1.00 89.69 250 GLU A N 1
ATOM 2389 C CA . GLU A 1 250 ? -1.589 -23.429 14.640 1.00 89.69 250 GLU A CA 1
ATOM 2390 C C . GLU A 1 250 ? -1.726 -22.714 13.288 1.00 89.69 250 GLU A C 1
ATOM 2392 O O . GLU A 1 250 ? -0.869 -22.870 12.413 1.00 89.69 250 GLU A O 1
ATOM 2397 N N . ARG A 1 251 ? -2.722 -21.828 13.141 1.00 86.06 251 ARG A N 1
ATOM 2398 C CA . ARG A 1 251 ? -2.860 -20.950 11.966 1.00 86.06 251 ARG A CA 1
ATOM 2399 C C . ARG A 1 251 ? -1.642 -20.052 11.765 1.00 86.06 251 ARG A C 1
ATOM 2401 O O . ARG A 1 251 ? -1.204 -19.880 10.626 1.00 86.06 251 ARG A O 1
ATOM 2408 N N . GLU A 1 252 ? -1.079 -19.491 12.834 1.00 87.94 252 GLU A N 1
ATOM 2409 C CA . GLU A 1 252 ? 0.156 -18.702 12.742 1.00 87.94 252 GLU A CA 1
ATOM 2410 C C . GLU A 1 252 ? 1.356 -19.549 12.317 1.00 87.94 252 GLU A C 1
ATOM 2412 O O . GLU A 1 252 ? 2.093 -19.147 11.414 1.00 87.94 252 GLU A O 1
ATOM 2417 N N . ARG A 1 253 ? 1.529 -20.746 12.894 1.00 86.56 253 ARG A N 1
ATOM 2418 C CA . ARG A 1 253 ? 2.593 -21.676 12.483 1.00 86.56 253 ARG A CA 1
ATOM 2419 C C . ARG A 1 253 ? 2.461 -22.075 11.015 1.00 86.56 253 ARG A C 1
ATOM 2421 O O . ARG A 1 253 ? 3.467 -22.093 10.308 1.00 86.56 253 ARG A O 1
ATOM 2428 N N . LYS A 1 254 ? 1.239 -22.333 10.539 1.00 91.06 254 LYS A N 1
ATOM 2429 C CA . LYS A 1 254 ? 0.970 -22.659 9.131 1.00 91.06 254 LYS A CA 1
ATOM 2430 C C . LYS A 1 254 ? 1.350 -21.502 8.204 1.00 91.06 254 LYS A C 1
ATOM 2432 O O . LYS A 1 254 ? 2.104 -21.711 7.260 1.00 91.06 254 LYS A O 1
ATOM 2437 N N . ARG A 1 255 ? 0.928 -20.272 8.525 1.00 86.75 255 ARG A N 1
ATOM 2438 C CA . ARG A 1 255 ? 1.305 -19.065 7.762 1.00 86.75 255 ARG A CA 1
ATOM 2439 C C . ARG A 1 255 ? 2.813 -18.820 7.754 1.00 86.75 255 ARG A C 1
ATOM 2441 O O . ARG A 1 255 ? 3.350 -18.364 6.749 1.00 86.75 255 ARG A O 1
ATOM 2448 N N . LYS A 1 256 ? 3.501 -19.105 8.865 1.00 89.06 256 LYS A N 1
ATOM 2449 C CA . LYS A 1 256 ? 4.959 -18.965 8.948 1.00 89.06 256 LYS A CA 1
ATOM 2450 C C . LYS A 1 256 ? 5.671 -19.967 8.033 1.00 89.06 256 LYS A C 1
ATOM 2452 O O . LYS A 1 256 ? 6.541 -19.549 7.277 1.00 89.06 256 LYS A O 1
ATOM 2457 N N . ARG A 1 257 ? 5.258 -21.242 8.047 1.00 89.19 257 ARG A N 1
ATOM 2458 C CA . ARG A 1 257 ? 5.802 -22.283 7.153 1.00 89.19 257 ARG A CA 1
ATOM 2459 C C . ARG A 1 257 ? 5.588 -21.945 5.680 1.00 89.19 257 ARG A C 1
ATOM 2461 O O . ARG A 1 257 ? 6.534 -21.994 4.909 1.00 89.19 257 ARG A O 1
ATOM 2468 N N . GLU A 1 258 ? 4.386 -21.507 5.314 1.00 90.25 258 GLU A N 1
ATOM 2469 C CA . GLU A 1 258 ? 4.066 -21.123 3.931 1.00 90.25 258 GLU A CA 1
ATOM 2470 C C . GLU A 1 258 ? 4.930 -19.942 3.445 1.00 90.25 258 GLU A C 1
ATOM 2472 O O . GLU A 1 258 ? 5.352 -19.878 2.289 1.00 90.25 258 GLU A O 1
ATOM 2477 N N . ARG A 1 259 ? 5.243 -19.001 4.346 1.00 87.50 259 ARG A N 1
ATOM 2478 C CA . ARG A 1 259 ? 6.121 -17.868 4.038 1.00 87.50 259 ARG A CA 1
ATOM 2479 C C . ARG A 1 259 ? 7.577 -18.300 3.855 1.00 87.50 259 ARG A C 1
ATOM 2481 O O . ARG A 1 259 ? 8.211 -17.830 2.915 1.00 87.50 259 ARG A O 1
ATOM 2488 N N . GLU A 1 260 ? 8.076 -19.196 4.707 1.00 89.25 260 GLU A N 1
ATOM 2489 C CA . GLU A 1 260 ? 9.418 -19.782 4.573 1.00 89.25 260 GLU A CA 1
ATOM 2490 C C . GLU A 1 260 ? 9.556 -20.615 3.291 1.00 89.25 260 GLU A C 1
ATOM 2492 O O . GLU A 1 260 ? 10.584 -20.539 2.621 1.00 89.25 260 GLU A O 1
ATOM 2497 N N . GLU A 1 261 ? 8.529 -21.377 2.907 1.00 91.62 261 GLU A N 1
ATOM 2498 C CA . GLU A 1 261 ? 8.536 -22.149 1.659 1.00 91.62 261 GLU A CA 1
ATOM 2499 C C . GLU A 1 261 ? 8.600 -21.244 0.428 1.00 91.62 261 GLU A C 1
ATOM 2501 O O . GLU A 1 261 ? 9.477 -21.435 -0.414 1.00 91.62 261 GLU A O 1
ATOM 2506 N N . ARG A 1 262 ? 7.769 -20.193 0.362 1.00 88.88 262 ARG A N 1
ATOM 2507 C CA . ARG A 1 262 ? 7.840 -19.198 -0.726 1.00 88.88 262 ARG A CA 1
ATOM 2508 C C . ARG A 1 262 ? 9.194 -18.499 -0.798 1.00 88.88 262 ARG A C 1
ATOM 2510 O O . ARG A 1 262 ? 9.636 -18.101 -1.874 1.00 88.88 262 ARG A O 1
ATOM 2517 N N . GLU A 1 263 ? 9.843 -18.285 0.340 1.00 87.50 263 GLU A N 1
ATOM 2518 C CA . GLU A 1 263 ? 11.156 -17.649 0.383 1.00 87.50 263 GLU A CA 1
ATOM 2519 C C . GLU A 1 263 ? 12.258 -18.594 -0.116 1.00 87.50 263 GLU A C 1
ATOM 2521 O O . GLU A 1 263 ? 13.084 -18.187 -0.937 1.00 87.50 263 GLU A O 1
ATOM 2526 N N . LYS A 1 264 ? 12.211 -19.874 0.275 1.00 89.38 264 LYS A N 1
ATOM 2527 C CA . LYS A 1 264 ? 13.093 -20.923 -0.263 1.00 89.38 264 LYS A CA 1
ATOM 2528 C C . LYS A 1 264 ? 12.896 -21.127 -1.764 1.00 89.38 264 LYS A C 1
ATOM 2530 O O . LYS A 1 264 ? 13.877 -21.297 -2.484 1.00 89.38 264 LYS A O 1
ATOM 2535 N N . GLU A 1 265 ? 11.661 -21.080 -2.249 1.00 90.56 265 GLU A N 1
ATOM 2536 C CA . GLU A 1 265 ? 11.348 -21.182 -3.677 1.00 90.56 265 GLU A CA 1
ATOM 2537 C C . GLU A 1 265 ? 11.966 -20.021 -4.471 1.00 90.56 265 GLU A C 1
ATOM 2539 O O . GLU A 1 265 ? 12.690 -20.248 -5.439 1.00 90.56 265 GLU A O 1
ATOM 2544 N N . ARG A 1 266 ? 11.808 -18.779 -3.993 1.00 87.38 266 ARG A N 1
ATOM 2545 C CA . ARG A 1 266 ? 12.448 -17.596 -4.601 1.00 87.38 266 ARG A CA 1
ATOM 2546 C C . ARG A 1 266 ? 13.973 -17.671 -4.593 1.00 87.38 266 ARG A C 1
ATOM 2548 O O . ARG A 1 266 ? 14.615 -17.160 -5.511 1.00 87.38 266 ARG A O 1
ATOM 2555 N N . GLN A 1 267 ? 14.564 -18.252 -3.549 1.00 86.31 267 GLN A N 1
ATOM 2556 C CA . GLN A 1 267 ? 16.008 -18.481 -3.505 1.00 86.31 267 GLN A CA 1
ATOM 2557 C C . GLN A 1 267 ? 16.435 -19.507 -4.555 1.00 86.31 267 GLN A C 1
ATOM 2559 O O . GLN A 1 267 ? 17.366 -19.225 -5.303 1.00 86.31 267 GLN A O 1
ATOM 2564 N N . ARG A 1 268 ? 15.723 -20.635 -4.679 1.00 88.88 268 ARG A N 1
ATOM 2565 C CA . ARG A 1 268 ? 15.991 -21.644 -5.717 1.00 88.88 268 ARG A CA 1
ATOM 2566 C C . ARG A 1 268 ? 15.887 -21.053 -7.122 1.00 88.88 268 ARG A C 1
ATOM 2568 O O . ARG A 1 268 ? 16.813 -21.228 -7.905 1.00 88.88 268 ARG A O 1
ATOM 2575 N N . GLU A 1 269 ? 14.839 -20.280 -7.400 1.00 90.75 269 GLU A N 1
ATOM 2576 C CA . GLU A 1 269 ? 14.649 -19.601 -8.690 1.00 90.75 269 GLU A CA 1
ATOM 2577 C C . GLU A 1 269 ? 15.795 -18.618 -8.994 1.00 90.75 269 GLU A C 1
ATOM 2579 O O . GLU A 1 269 ? 16.276 -18.528 -10.124 1.00 90.75 269 GLU A O 1
ATOM 2584 N N . LYS A 1 270 ? 16.281 -17.882 -7.982 1.00 90.31 270 LYS A N 1
ATOM 2585 C CA . LYS A 1 270 ? 17.454 -17.009 -8.137 1.00 90.31 270 LYS A CA 1
ATOM 2586 C C . LYS A 1 270 ? 18.719 -17.797 -8.460 1.00 90.31 270 LYS A C 1
ATOM 2588 O O . LYS A 1 270 ? 19.427 -17.419 -9.390 1.00 90.31 270 LYS A O 1
ATOM 2593 N N . THR A 1 271 ? 18.992 -18.865 -7.713 1.00 89.12 271 THR A N 1
ATOM 2594 C CA . THR A 1 271 ? 20.178 -19.703 -7.926 1.00 89.12 271 THR A CA 1
ATOM 2595 C C . T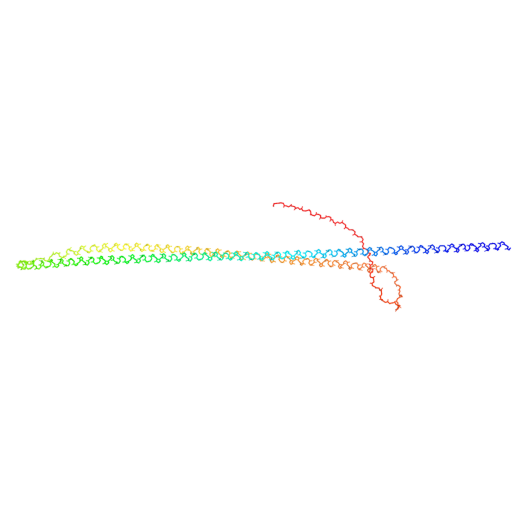HR A 1 271 ? 20.139 -20.376 -9.296 1.00 89.12 271 THR A C 1
ATOM 2597 O O . THR A 1 271 ? 21.159 -20.467 -9.974 1.00 89.12 271 THR A O 1
ATOM 2600 N N . GLU A 1 272 ? 18.964 -20.812 -9.743 1.00 91.94 272 GLU A N 1
ATOM 2601 C CA . GLU A 1 272 ? 18.785 -21.409 -11.063 1.00 91.94 272 GLU A CA 1
ATOM 2602 C C . GLU A 1 272 ? 19.026 -20.392 -12.184 1.00 91.94 272 GLU A C 1
ATOM 2604 O O . GLU A 1 272 ? 19.811 -20.664 -13.092 1.00 91.94 272 GLU A O 1
ATOM 2609 N N . ARG A 1 273 ? 18.469 -19.178 -12.069 1.00 88.44 273 ARG A N 1
ATOM 2610 C CA . ARG A 1 273 ? 18.752 -18.080 -13.011 1.00 88.44 273 ARG A CA 1
ATOM 2611 C C . ARG A 1 273 ? 20.226 -17.683 -13.043 1.00 88.44 273 ARG A C 1
ATOM 2613 O O . ARG A 1 273 ? 20.727 -17.289 -14.094 1.00 88.44 273 ARG A O 1
ATOM 2620 N N . GLU A 1 274 ? 20.931 -17.735 -11.914 1.00 89.44 274 GLU A N 1
ATOM 2621 C CA . GLU A 1 274 ? 22.379 -17.496 -11.891 1.00 89.44 274 GLU A CA 1
ATOM 2622 C C . GLU A 1 274 ? 23.150 -18.586 -12.632 1.00 89.44 274 GLU A C 1
ATOM 2624 O O . GLU A 1 274 ? 23.962 -18.256 -13.495 1.00 89.44 274 GLU A O 1
ATOM 2629 N N . ARG A 1 275 ? 22.839 -19.862 -12.380 1.00 88.75 275 ARG A N 1
ATOM 2630 C CA . ARG A 1 275 ? 23.444 -20.990 -13.108 1.00 88.75 275 ARG A CA 1
ATOM 2631 C C . ARG A 1 275 ? 23.156 -20.929 -14.606 1.00 88.75 275 ARG A C 1
ATOM 2633 O O . ARG A 1 275 ? 24.016 -21.260 -15.416 1.00 88.75 275 ARG A O 1
ATOM 2640 N N . GLU A 1 276 ? 21.963 -20.494 -14.998 1.00 91.25 276 GLU A N 1
ATOM 2641 C CA . GLU A 1 276 ? 21.608 -20.308 -16.406 1.00 91.25 276 GLU A CA 1
ATOM 2642 C C . GLU A 1 276 ? 22.459 -19.211 -17.062 1.00 91.25 276 GLU A C 1
ATOM 2644 O O . GLU A 1 276 ? 23.029 -19.425 -18.134 1.00 91.25 276 GLU A O 1
ATOM 2649 N N . ARG A 1 277 ? 22.633 -18.068 -16.385 1.00 88.12 277 ARG A N 1
ATOM 2650 C CA . ARG A 1 277 ? 23.517 -16.984 -16.848 1.00 88.12 277 ARG A CA 1
ATOM 2651 C C . ARG A 1 277 ? 24.975 -17.422 -16.933 1.00 88.12 277 ARG A C 1
ATOM 2653 O O . ARG A 1 277 ? 25.687 -16.984 -17.832 1.00 88.12 277 ARG A O 1
ATOM 2660 N N . GLU A 1 278 ? 25.429 -18.254 -16.005 1.00 89.88 278 GLU A N 1
ATOM 2661 C CA . GLU A 1 278 ? 26.782 -18.807 -16.011 1.00 89.88 278 GLU A CA 1
ATOM 2662 C C . GLU A 1 278 ? 26.997 -19.738 -17.210 1.00 89.88 278 GLU A C 1
ATOM 2664 O O . GLU A 1 278 ? 27.934 -19.532 -17.981 1.00 89.88 278 GLU A O 1
ATOM 2669 N N . ARG A 1 279 ? 26.057 -20.658 -17.467 1.00 91.12 279 ARG A N 1
ATOM 2670 C CA . ARG A 1 279 ? 26.066 -21.505 -18.673 1.00 91.12 279 ARG A CA 1
ATOM 2671 C C . ARG A 1 279 ? 26.029 -20.680 -19.961 1.00 91.12 279 ARG A C 1
ATOM 2673 O O . ARG A 1 279 ? 26.668 -21.044 -20.945 1.00 91.12 279 ARG A O 1
ATOM 2680 N N . GLU A 1 280 ? 25.289 -19.570 -19.990 1.00 90.62 280 GLU A N 1
ATOM 2681 C CA . GLU A 1 280 ? 25.275 -18.665 -21.146 1.00 90.62 280 GLU A CA 1
ATOM 2682 C C . GLU A 1 280 ? 26.643 -17.993 -21.356 1.00 90.62 280 GLU A C 1
ATOM 2684 O O . GLU A 1 280 ? 27.121 -17.895 -22.490 1.00 90.62 280 GLU A O 1
ATOM 2689 N N . ARG A 1 281 ? 27.307 -17.563 -20.275 1.00 90.50 281 ARG A N 1
ATOM 2690 C CA . ARG A 1 281 ? 28.664 -16.991 -20.331 1.00 90.50 281 ARG A CA 1
ATOM 2691 C C . ARG A 1 281 ? 29.686 -18.010 -20.819 1.00 90.50 281 ARG A C 1
ATOM 2693 O O . ARG A 1 281 ? 30.482 -17.673 -21.691 1.00 90.50 281 ARG A O 1
ATOM 2700 N N . GLU A 1 282 ? 29.621 -19.238 -20.321 1.00 92.75 282 GLU A N 1
ATOM 2701 C CA . GLU A 1 282 ? 30.497 -20.333 -20.739 1.00 92.75 282 GLU A CA 1
ATOM 2702 C C . GLU A 1 282 ? 30.302 -20.660 -22.227 1.00 92.75 282 GLU A C 1
ATOM 2704 O O . GLU A 1 282 ? 31.266 -20.739 -22.987 1.00 92.75 282 GLU A O 1
ATOM 2709 N N . LYS A 1 283 ? 29.049 -20.745 -22.696 1.00 92.69 283 LYS A N 1
ATOM 2710 C CA . LYS A 1 283 ? 28.746 -20.922 -24.127 1.00 92.69 283 LYS A CA 1
ATOM 2711 C C . LYS A 1 283 ? 29.319 -19.791 -24.980 1.00 92.69 283 LYS A C 1
ATOM 2713 O O . LYS A 1 283 ? 29.856 -20.059 -26.053 1.00 92.69 283 LYS A O 1
ATOM 2718 N N . ARG A 1 284 ? 29.232 -18.538 -24.516 1.00 89.88 284 ARG A N 1
ATOM 2719 C CA . ARG A 1 284 ? 29.844 -17.387 -25.204 1.00 89.88 284 ARG A CA 1
ATOM 2720 C C . ARG A 1 284 ? 31.370 -17.460 -25.208 1.00 89.88 284 ARG A C 1
ATOM 2722 O O . ARG A 1 284 ? 31.966 -17.084 -26.210 1.00 89.88 284 ARG A O 1
ATOM 2729 N N . GLN A 1 285 ? 31.999 -17.927 -24.131 1.00 89.19 285 GLN A N 1
ATOM 2730 C CA . GLN A 1 285 ? 33.450 -18.124 -24.081 1.00 89.19 285 GLN A CA 1
ATOM 2731 C C . GLN A 1 285 ? 33.897 -19.214 -25.057 1.00 89.19 285 GLN A C 1
ATOM 2733 O O . GLN A 1 285 ? 34.733 -18.934 -25.905 1.00 89.19 285 GLN A O 1
ATOM 2738 N N . ARG A 1 286 ? 33.252 -20.387 -25.047 1.00 91.25 286 ARG A N 1
ATOM 2739 C CA . ARG A 1 286 ? 33.537 -21.470 -26.006 1.00 91.25 286 ARG A CA 1
ATOM 2740 C C . ARG A 1 286 ? 33.273 -21.083 -27.461 1.00 91.25 286 ARG A C 1
ATOM 2742 O O . ARG A 1 286 ? 33.855 -21.663 -28.370 1.00 91.25 286 ARG A O 1
ATOM 2749 N N . ALA A 1 287 ? 32.334 -20.171 -27.715 1.00 89.75 287 ALA A N 1
ATOM 2750 C CA . ALA A 1 287 ? 32.127 -19.624 -29.056 1.00 89.75 287 ALA A CA 1
ATOM 2751 C C . ALA A 1 287 ? 33.311 -18.741 -29.479 1.00 89.75 287 ALA A C 1
ATOM 2753 O O . ALA A 1 287 ? 33.842 -18.935 -30.562 1.00 89.75 287 ALA A O 1
ATOM 2754 N N . ARG A 1 288 ? 33.778 -17.850 -28.593 1.00 89.31 288 ARG A N 1
ATOM 2755 C CA . ARG A 1 288 ? 34.960 -17.010 -28.849 1.00 89.31 288 ARG A CA 1
ATOM 2756 C C . ARG A 1 288 ? 36.235 -17.824 -29.039 1.00 89.31 288 ARG A C 1
ATOM 2758 O O . ARG A 1 288 ? 37.041 -17.474 -29.883 1.00 89.31 288 ARG A O 1
ATOM 2765 N N . GLU A 1 289 ? 36.417 -18.874 -28.247 1.00 90.19 289 GLU A N 1
ATOM 2766 C CA . GLU A 1 289 ? 37.572 -19.769 -28.352 1.00 90.19 289 GLU A CA 1
ATOM 2767 C C . GLU A 1 289 ? 37.588 -20.480 -29.710 1.00 90.19 289 GLU A C 1
ATOM 2769 O O . GLU A 1 289 ? 38.581 -20.404 -30.422 1.00 90.19 289 GLU A O 1
ATOM 2774 N N . ARG A 1 290 ? 36.440 -21.012 -30.154 1.00 90.94 290 ARG A N 1
ATOM 2775 C CA . ARG A 1 290 ? 36.303 -21.566 -31.510 1.00 90.94 290 ARG A CA 1
ATOM 2776 C C . ARG A 1 290 ? 36.572 -20.538 -32.607 1.00 90.94 290 ARG A C 1
ATOM 2778 O O . ARG A 1 290 ? 37.214 -20.874 -33.595 1.00 90.94 290 ARG A O 1
ATOM 2785 N N . ASP A 1 291 ? 36.097 -19.303 -32.450 1.00 87.75 291 ASP A N 1
ATOM 2786 C CA . ASP A 1 291 ? 36.377 -18.236 -33.418 1.00 87.75 291 ASP A CA 1
ATOM 2787 C C . ASP A 1 291 ? 37.888 -17.934 -33.496 1.00 87.75 291 ASP A C 1
ATOM 2789 O O . ASP A 1 291 ? 38.409 -17.694 -34.585 1.00 87.75 291 ASP A O 1
ATOM 2793 N N . LEU A 1 292 ? 38.608 -17.986 -32.368 1.00 87.88 292 LEU A N 1
ATOM 2794 C CA . LEU A 1 292 ? 40.065 -17.807 -32.319 1.00 87.88 292 LEU A CA 1
ATOM 2795 C C . LEU A 1 292 ? 40.823 -18.988 -32.936 1.00 87.88 292 LEU A C 1
ATOM 2797 O O . LEU A 1 292 ? 41.761 -18.753 -33.696 1.00 87.88 292 LEU A O 1
ATOM 2801 N N . ASP A 1 293 ? 40.402 -20.227 -32.677 1.00 88.69 293 ASP A N 1
ATOM 2802 C CA . ASP A 1 293 ? 41.000 -21.422 -33.288 1.00 88.69 293 ASP A CA 1
ATOM 2803 C C . ASP A 1 293 ? 40.845 -21.404 -34.814 1.00 88.69 293 ASP A C 1
ATOM 2805 O O . ASP A 1 293 ? 41.787 -21.701 -35.548 1.00 88.69 293 ASP A O 1
ATOM 2809 N N . VAL A 1 294 ? 39.677 -20.981 -35.316 1.00 86.12 294 VAL A N 1
ATOM 2810 C CA . VAL A 1 294 ? 39.437 -20.813 -36.758 1.00 86.12 294 VAL A CA 1
ATOM 2811 C C . VAL A 1 294 ? 40.359 -19.744 -37.349 1.00 86.12 294 VAL A C 1
ATOM 2813 O O . VAL A 1 294 ? 40.934 -19.959 -38.416 1.00 86.12 294 VAL A O 1
ATOM 2816 N N . ILE A 1 295 ? 40.547 -18.613 -36.660 1.00 84.12 295 ILE A N 1
ATOM 2817 C CA . ILE A 1 295 ? 41.494 -17.569 -37.082 1.00 84.12 295 ILE A CA 1
ATOM 2818 C C . ILE A 1 295 ? 42.934 -18.107 -37.088 1.00 84.12 295 ILE A C 1
ATOM 2820 O O . ILE A 1 295 ? 43.672 -17.851 -38.038 1.00 84.12 295 ILE A O 1
ATOM 2824 N N . SER A 1 296 ? 43.329 -18.875 -36.069 1.00 83.94 296 SER A N 1
ATOM 2825 C CA . SER A 1 296 ? 44.661 -19.481 -35.971 1.00 83.94 296 SER A CA 1
ATOM 2826 C C . SER A 1 296 ? 44.927 -20.477 -37.108 1.00 83.94 296 SER A C 1
ATOM 2828 O O . SER A 1 296 ? 45.953 -20.371 -37.777 1.00 83.94 296 SER A O 1
ATOM 2830 N N . LEU A 1 297 ? 43.978 -21.370 -37.413 1.00 83.44 297 LEU A N 1
ATOM 2831 C CA . LEU A 1 297 ? 44.081 -22.322 -38.528 1.00 83.44 297 LEU A CA 1
ATOM 2832 C C . LEU A 1 297 ? 44.141 -21.628 -39.898 1.00 83.44 297 LEU A C 1
ATOM 2834 O O . LEU A 1 297 ? 44.905 -22.038 -40.771 1.00 83.44 297 LEU A O 1
ATOM 2838 N N . LEU A 1 298 ? 43.369 -20.553 -40.089 1.00 78.75 298 LEU A N 1
ATOM 2839 C CA . LEU A 1 298 ? 43.432 -19.727 -41.302 1.00 78.75 298 LEU A CA 1
ATOM 2840 C C . LEU A 1 298 ? 44.770 -18.989 -41.433 1.00 78.75 298 LEU A C 1
ATOM 2842 O O . LEU A 1 298 ? 45.221 -18.739 -42.549 1.00 78.75 298 LEU A O 1
ATOM 2846 N N . SER A 1 299 ? 45.402 -18.646 -40.309 1.00 72.12 299 SER A N 1
ATOM 2847 C CA . SER A 1 299 ? 46.727 -18.030 -40.289 1.00 72.12 299 SER A CA 1
ATOM 2848 C C . SER A 1 299 ? 47.844 -19.045 -40.538 1.00 72.12 299 SER A C 1
ATOM 2850 O O . SER A 1 299 ? 48.832 -18.683 -41.162 1.00 72.12 299 SER A O 1
ATOM 2852 N N . ALA A 1 300 ? 47.698 -20.295 -40.088 1.00 75.81 300 ALA A N 1
ATOM 2853 C CA . ALA A 1 300 ? 48.685 -21.357 -40.298 1.00 75.81 300 ALA A CA 1
ATOM 2854 C C . ALA A 1 300 ? 48.696 -21.886 -41.745 1.00 75.81 300 ALA A C 1
ATOM 2856 O O . ALA A 1 300 ? 49.749 -22.239 -42.260 1.00 75.81 300 ALA A O 1
ATOM 2857 N N . ASN A 1 301 ? 47.539 -21.900 -42.417 1.00 71.69 301 ASN A N 1
ATOM 2858 C CA . ASN A 1 301 ? 47.434 -22.303 -43.827 1.00 71.69 301 ASN A CA 1
ATOM 2859 C C . ASN A 1 301 ? 47.767 -21.173 -44.815 1.00 71.69 301 ASN A C 1
ATOM 2861 O O . ASN A 1 301 ? 47.895 -21.421 -46.012 1.00 71.69 301 ASN A O 1
ATOM 2865 N N . ASN A 1 302 ? 47.903 -19.936 -44.333 1.00 62.75 302 ASN A N 1
ATOM 2866 C CA . ASN A 1 302 ? 48.477 -18.846 -45.106 1.00 62.75 302 ASN A CA 1
ATOM 2867 C C . ASN A 1 302 ? 49.980 -18.817 -44.842 1.00 62.75 302 ASN A C 1
ATOM 2869 O O . ASN A 1 302 ? 50.469 -18.073 -43.995 1.00 62.75 302 ASN A O 1
ATOM 2873 N N . GLU A 1 303 ? 50.711 -19.609 -45.619 1.00 54.81 303 GLU A N 1
ATOM 2874 C CA . GLU A 1 303 ? 52.159 -19.518 -45.809 1.00 54.81 303 GLU A CA 1
ATOM 2875 C C . GLU A 1 303 ? 52.494 -18.218 -46.575 1.00 54.81 303 GLU A C 1
ATOM 2877 O O . GLU A 1 303 ? 53.069 -18.198 -47.660 1.00 54.81 303 GLU A O 1
ATOM 2882 N N . ILE A 1 304 ? 52.047 -17.084 -46.038 1.00 54.72 304 ILE A N 1
ATOM 2883 C CA . ILE A 1 304 ? 52.461 -15.763 -46.480 1.00 54.72 304 ILE A CA 1
ATOM 2884 C C . ILE A 1 304 ? 53.837 -15.580 -45.857 1.00 54.72 304 ILE A C 1
ATOM 2886 O O . ILE A 1 304 ? 53.948 -15.302 -44.664 1.00 54.72 304 ILE A O 1
ATOM 2890 N N . GLN A 1 305 ? 54.882 -15.775 -46.663 1.00 52.41 305 GLN A N 1
ATOM 2891 C CA . GLN A 1 305 ? 56.234 -15.322 -46.351 1.00 52.41 305 GLN A CA 1
ATOM 2892 C C . GLN A 1 305 ? 56.163 -13.837 -45.982 1.00 52.41 305 GLN A C 1
ATOM 2894 O O . GLN A 1 305 ? 56.106 -12.963 -46.848 1.00 52.41 305 GLN A O 1
ATOM 2899 N N . LEU A 1 306 ? 56.104 -13.547 -44.684 1.00 55.94 306 LEU A N 1
ATOM 2900 C CA . LEU A 1 306 ? 56.296 -12.197 -44.190 1.00 55.94 306 LEU A CA 1
ATOM 2901 C C . LEU A 1 306 ? 57.784 -11.875 -44.384 1.00 55.94 306 LEU A C 1
ATOM 2903 O O . LEU A 1 306 ? 58.627 -12.641 -43.912 1.00 55.94 306 LEU A O 1
ATOM 2907 N N . PRO A 1 307 ? 58.121 -10.800 -45.116 1.00 53.59 307 PRO A N 1
ATOM 2908 C CA . PRO A 1 307 ? 59.506 -10.450 -45.397 1.00 53.59 307 PRO A CA 1
ATOM 2909 C C . PRO A 1 307 ? 60.250 -10.171 -44.085 1.00 53.59 307 PRO A C 1
ATOM 2911 O O . PRO A 1 307 ? 59.785 -9.389 -43.258 1.00 53.59 307 PRO A O 1
ATOM 2914 N N . ALA A 1 308 ? 61.400 -10.823 -43.908 1.00 53.84 308 ALA A N 1
ATOM 2915 C CA . ALA A 1 308 ? 62.214 -10.814 -42.691 1.00 53.84 308 ALA A CA 1
ATOM 2916 C C . ALA A 1 308 ? 63.007 -9.508 -42.454 1.00 53.84 308 ALA A C 1
ATOM 2918 O O . ALA A 1 308 ? 63.844 -9.456 -41.560 1.00 53.84 308 ALA A O 1
ATOM 2919 N N . ASP A 1 309 ? 62.730 -8.439 -43.202 1.00 53.81 309 ASP A N 1
ATOM 2920 C CA . ASP A 1 309 ? 63.540 -7.219 -43.196 1.00 53.81 309 ASP A CA 1
ATOM 2921 C C . ASP A 1 309 ? 62.803 -6.045 -42.534 1.00 53.81 309 ASP A C 1
ATOM 2923 O O . ASP A 1 309 ? 62.362 -5.113 -43.207 1.00 53.81 309 ASP A O 1
ATOM 2927 N N . ILE A 1 310 ? 62.653 -6.067 -41.204 1.00 52.16 310 ILE A N 1
ATOM 2928 C CA . ILE A 1 310 ? 62.251 -4.875 -40.429 1.00 52.16 310 ILE A CA 1
ATOM 2929 C C . ILE A 1 310 ? 63.082 -4.771 -39.136 1.00 52.16 310 ILE A C 1
ATOM 2931 O O . ILE A 1 310 ? 62.547 -4.728 -38.036 1.00 52.16 310 ILE A O 1
ATOM 2935 N N . ASP A 1 311 ? 64.404 -4.675 -39.286 1.00 50.62 311 ASP A N 1
ATOM 2936 C CA . ASP A 1 311 ? 65.314 -4.083 -38.291 1.00 50.62 311 ASP A CA 1
ATOM 2937 C C . ASP A 1 311 ? 65.757 -2.692 -38.783 1.00 50.62 311 ASP A C 1
ATOM 2939 O O . ASP A 1 311 ? 66.926 -2.436 -39.065 1.00 50.62 311 ASP A O 1
ATOM 2943 N N . ASN A 1 312 ? 64.800 -1.770 -38.949 1.00 55.97 312 ASN A N 1
ATOM 2944 C CA . ASN A 1 312 ? 65.102 -0.369 -39.254 1.00 55.97 312 ASN A CA 1
ATOM 2945 C C . ASN A 1 312 ? 64.518 0.562 -38.168 1.00 55.97 312 ASN A C 1
ATOM 2947 O O . ASN A 1 312 ? 63.314 0.838 -38.183 1.00 55.97 312 ASN A O 1
ATOM 2951 N N . PRO A 1 313 ? 65.336 1.067 -37.222 1.00 56.91 313 PRO A N 1
ATOM 2952 C CA . PRO A 1 313 ? 64.886 1.816 -36.045 1.00 56.91 313 PRO A CA 1
ATOM 2953 C C . PRO A 1 313 ? 64.594 3.304 -36.327 1.00 56.91 313 PRO A C 1
ATOM 2955 O O . PRO A 1 313 ? 64.844 4.160 -35.480 1.00 56.91 313 PRO A O 1
ATOM 2958 N N . GLN A 1 314 ? 64.066 3.646 -37.507 1.00 53.22 314 GLN A N 1
ATOM 2959 C CA . GLN A 1 314 ? 63.918 5.045 -37.939 1.00 53.22 314 GLN A CA 1
ATOM 2960 C C . GLN A 1 314 ? 62.483 5.517 -38.217 1.00 53.22 314 GLN A C 1
ATOM 2962 O O . GLN A 1 314 ? 62.295 6.556 -38.850 1.00 53.22 314 GLN A O 1
ATOM 2967 N N . PHE A 1 315 ? 61.461 4.818 -37.710 1.00 49.84 315 PHE A N 1
ATOM 2968 C CA . PHE A 1 315 ? 60.070 5.270 -37.834 1.00 49.84 315 PHE A CA 1
ATOM 2969 C C . PHE A 1 315 ? 59.449 5.701 -36.488 1.00 49.84 315 PHE A C 1
ATOM 2971 O O . PHE A 1 315 ? 59.413 4.911 -35.546 1.00 49.84 315 PHE A O 1
ATOM 2978 N N . PRO A 1 316 ? 58.937 6.946 -36.377 1.00 53.50 316 PRO A N 1
ATOM 2979 C CA . PRO A 1 316 ? 58.361 7.483 -35.146 1.00 53.50 316 PRO A CA 1
ATOM 2980 C C . PRO A 1 316 ? 56.990 6.859 -34.833 1.00 53.50 316 PRO A C 1
ATOM 2982 O O . PRO A 1 316 ? 56.074 6.868 -35.655 1.00 53.50 316 PRO A O 1
ATOM 2985 N N . VAL A 1 317 ? 56.843 6.354 -33.606 1.00 51.88 317 VAL A N 1
ATOM 2986 C CA . VAL A 1 317 ? 55.748 5.481 -33.130 1.00 51.88 317 VAL A CA 1
ATOM 2987 C C . VAL A 1 317 ? 54.487 6.247 -32.676 1.00 51.88 317 VAL A C 1
ATOM 2989 O O . VAL A 1 317 ? 53.676 5.733 -31.914 1.00 51.88 317 VAL A O 1
ATOM 2992 N N . GLU A 1 318 ? 54.262 7.486 -33.120 1.00 51.62 318 GLU A N 1
ATOM 2993 C CA . GLU A 1 318 ? 53.263 8.357 -32.467 1.00 51.62 318 GLU A CA 1
ATOM 2994 C C . GLU A 1 318 ? 51.887 8.463 -33.155 1.00 51.62 318 GLU A C 1
ATOM 2996 O O . GLU A 1 318 ? 51.035 9.222 -32.700 1.00 51.62 318 GLU A O 1
ATOM 3001 N N . LYS A 1 319 ? 51.605 7.727 -34.245 1.00 53.22 319 LYS A N 1
ATOM 3002 C CA . LYS A 1 319 ? 50.334 7.899 -34.997 1.00 53.22 319 LYS A CA 1
ATOM 3003 C C . LYS A 1 319 ? 49.702 6.627 -35.571 1.00 53.22 319 LYS A C 1
ATOM 3005 O O . LYS A 1 319 ? 49.194 6.646 -36.689 1.00 53.22 319 LYS A O 1
ATOM 3010 N N . MET A 1 320 ? 49.667 5.527 -34.823 1.00 48.62 320 MET A N 1
ATOM 3011 C CA . MET A 1 320 ? 48.895 4.343 -35.236 1.00 48.62 320 MET A CA 1
ATOM 3012 C C . MET A 1 320 ? 48.050 3.769 -34.100 1.00 48.62 320 MET A C 1
ATOM 3014 O O . MET A 1 320 ? 48.313 2.686 -33.600 1.00 48.62 320 MET A O 1
ATOM 3018 N N . PHE A 1 321 ? 46.990 4.480 -33.720 1.00 52.19 321 PHE A N 1
ATOM 3019 C CA . PHE A 1 321 ? 45.848 3.875 -33.024 1.00 52.19 321 PHE A CA 1
ATOM 3020 C C . PHE A 1 321 ? 44.517 4.489 -33.489 1.00 52.19 321 PHE A C 1
ATOM 3022 O O . PHE A 1 321 ? 43.629 4.768 -32.694 1.00 52.19 321 PHE A O 1
ATOM 3029 N N . ASP A 1 322 ? 44.340 4.654 -34.804 1.00 49.72 322 ASP A N 1
ATOM 3030 C CA . ASP A 1 322 ? 43.006 4.845 -35.386 1.00 49.72 322 ASP A CA 1
ATOM 3031 C C . ASP A 1 322 ? 42.451 3.485 -35.811 1.00 49.72 322 ASP A C 1
ATOM 3033 O O . ASP A 1 322 ? 42.561 3.040 -36.955 1.00 49.72 322 ASP A O 1
ATOM 3037 N N . GLY A 1 323 ? 41.867 2.801 -34.827 1.00 56.06 323 GLY A N 1
ATOM 3038 C CA . GLY A 1 323 ? 41.214 1.510 -34.975 1.00 56.06 323 GLY A CA 1
ATOM 3039 C C . GLY A 1 323 ? 40.085 1.538 -36.005 1.00 56.06 323 GLY A C 1
ATOM 3040 O O . GLY A 1 323 ? 38.937 1.849 -35.693 1.00 56.06 323 GLY A O 1
ATOM 3041 N N . ARG A 1 324 ? 40.391 1.117 -37.233 1.00 55.56 324 ARG A N 1
ATOM 3042 C CA . ARG A 1 324 ? 39.411 0.576 -38.181 1.00 55.56 324 ARG A CA 1
ATOM 3043 C C . ARG A 1 324 ? 39.611 -0.924 -38.277 1.00 55.56 324 ARG A C 1
ATOM 3045 O O . ARG A 1 324 ? 40.235 -1.435 -39.197 1.00 55.56 324 ARG A O 1
ATOM 3052 N N . VAL A 1 325 ? 39.050 -1.624 -37.298 1.00 49.31 325 VAL A N 1
ATOM 3053 C CA . VAL A 1 325 ? 38.847 -3.066 -37.395 1.00 49.31 325 VAL A CA 1
ATOM 3054 C C . VAL A 1 325 ? 37.756 -3.313 -38.435 1.00 49.31 325 VAL A C 1
ATOM 3056 O O . VAL A 1 325 ? 36.590 -2.949 -38.251 1.00 49.31 325 VAL A O 1
ATOM 3059 N N . LEU A 1 326 ? 38.188 -3.917 -39.539 1.00 49.75 326 LEU A N 1
ATOM 3060 C CA . LEU A 1 326 ? 37.390 -4.634 -40.522 1.00 49.75 326 LEU A CA 1
ATOM 3061 C C . LEU A 1 326 ? 36.352 -5.523 -39.822 1.00 49.75 326 LEU A C 1
ATOM 3063 O O . LEU A 1 326 ? 36.691 -6.501 -39.162 1.00 49.75 326 LEU A O 1
ATOM 3067 N N . LYS A 1 327 ? 35.071 -5.190 -39.994 1.00 53.19 327 LYS A N 1
ATOM 3068 C CA . LYS A 1 327 ? 33.971 -6.139 -39.811 1.00 53.19 327 LYS A CA 1
ATOM 3069 C C . LYS A 1 327 ? 33.743 -6.842 -41.140 1.00 53.19 327 LYS A C 1
ATOM 3071 O O . LYS A 1 327 ? 33.040 -6.319 -42.002 1.00 53.19 327 LYS A O 1
ATOM 3076 N N . VAL A 1 328 ? 34.341 -8.017 -41.277 1.00 59.50 328 VAL A N 1
ATOM 3077 C CA . VAL A 1 328 ? 33.899 -9.041 -42.222 1.00 59.50 328 VAL A CA 1
ATOM 3078 C C . VAL A 1 328 ? 33.200 -10.132 -41.409 1.00 59.50 328 VAL A C 1
ATOM 3080 O O . VAL A 1 328 ? 33.645 -10.468 -40.314 1.00 59.50 328 VAL A O 1
ATOM 3083 N N . LEU A 1 329 ? 32.129 -10.663 -42.007 1.00 51.44 329 LEU A N 1
ATOM 3084 C CA . LEU A 1 329 ? 31.289 -11.816 -41.648 1.00 51.44 329 LEU A CA 1
ATOM 3085 C C . LEU A 1 329 ? 29.995 -11.517 -40.858 1.00 51.44 329 LEU A C 1
ATOM 3087 O O . LEU A 1 329 ? 29.920 -10.566 -40.081 1.00 51.44 329 LEU A O 1
ATOM 3091 N N . PRO A 1 330 ? 28.974 -12.386 -40.978 1.00 52.62 330 PRO A N 1
ATOM 3092 C CA . PRO A 1 330 ? 28.352 -12.838 -42.224 1.00 52.62 330 PRO A CA 1
ATOM 3093 C C . PRO A 1 330 ? 26.816 -12.724 -42.146 1.00 52.62 330 PRO A C 1
ATOM 3095 O O . PRO A 1 330 ? 26.207 -12.701 -41.075 1.00 52.62 330 PRO A O 1
ATOM 3098 N N . GLN A 1 331 ? 26.167 -12.691 -43.308 1.00 50.81 331 GLN A N 1
ATOM 3099 C CA . GLN A 1 331 ? 24.748 -13.010 -43.418 1.00 50.81 331 GLN A CA 1
ATOM 3100 C C . GLN A 1 331 ? 24.543 -14.485 -43.049 1.00 50.81 331 GLN A C 1
ATOM 3102 O O . GLN A 1 331 ? 24.941 -15.359 -43.805 1.00 50.81 331 GLN A O 1
ATOM 3107 N N . CYS A 1 332 ? 23.857 -14.752 -41.942 1.00 42.34 332 CYS A N 1
ATOM 3108 C CA . CYS A 1 332 ? 23.014 -15.937 -41.810 1.00 42.34 332 CYS A CA 1
ATOM 3109 C C . CYS A 1 332 ? 21.679 -15.481 -41.234 1.00 42.34 332 CYS A C 1
ATOM 3111 O O . CYS A 1 332 ? 21.505 -15.286 -40.032 1.00 42.34 332 CYS A O 1
ATOM 3113 N N . CYS A 1 333 ? 20.741 -15.265 -42.152 1.00 47.88 333 CYS A N 1
ATOM 3114 C CA . CYS A 1 333 ? 19.324 -15.337 -41.864 1.00 47.88 333 CYS A CA 1
ATOM 3115 C C . CYS A 1 333 ? 19.036 -16.722 -41.285 1.00 47.88 333 CYS A C 1
ATOM 3117 O O . CYS A 1 333 ? 19.442 -17.698 -41.898 1.00 47.88 333 CYS A O 1
ATOM 3119 N N . TRP A 1 334 ? 18.287 -16.805 -40.189 1.00 43.16 334 TRP A N 1
ATOM 3120 C CA . TRP A 1 334 ? 17.263 -17.831 -40.008 1.00 43.16 334 TRP A CA 1
ATOM 3121 C C . TRP A 1 334 ? 16.079 -17.175 -39.304 1.00 43.16 334 TRP A C 1
ATOM 3123 O O . TRP A 1 334 ? 16.157 -16.705 -38.170 1.00 43.16 334 TRP A O 1
ATOM 3133 N N . SER A 1 335 ? 14.993 -17.077 -40.060 1.00 49.03 335 SER A N 1
ATOM 3134 C CA . SER A 1 335 ? 13.692 -16.584 -39.646 1.00 49.03 335 SER A CA 1
ATOM 3135 C C . SER A 1 335 ? 12.810 -17.773 -39.288 1.00 49.03 335 SER A C 1
ATOM 3137 O O . SER A 1 335 ? 12.284 -18.404 -40.190 1.00 49.03 335 SER A O 1
ATOM 3139 N N . ILE A 1 336 ? 12.611 -18.056 -38.001 1.00 46.62 336 ILE A N 1
ATOM 3140 C CA . ILE A 1 336 ? 11.507 -18.870 -37.453 1.00 46.62 336 ILE A CA 1
ATOM 3141 C C . ILE A 1 336 ? 11.330 -18.354 -36.009 1.00 46.62 336 ILE A C 1
ATOM 3143 O O . ILE A 1 336 ? 12.313 -18.228 -35.297 1.00 46.62 336 ILE A O 1
ATOM 3147 N N . GLY A 1 337 ? 10.182 -17.947 -35.478 1.00 47.53 337 GLY A N 1
ATOM 3148 C CA . GLY A 1 337 ? 8.808 -18.084 -35.911 1.00 47.53 337 GLY A CA 1
ATOM 3149 C C . GLY A 1 337 ? 7.917 -17.106 -35.140 1.00 47.53 337 GLY A C 1
ATOM 3150 O O . GLY A 1 337 ? 8.260 -16.583 -34.079 1.00 47.53 337 GLY A O 1
ATOM 3151 N N . LYS A 1 338 ? 6.756 -16.842 -35.733 1.00 54.12 338 LYS A N 1
ATOM 3152 C CA . LYS A 1 338 ? 5.654 -16.079 -35.153 1.00 54.12 338 LYS A CA 1
ATOM 3153 C C . LYS A 1 338 ? 5.089 -16.857 -33.961 1.00 54.12 338 LYS A C 1
ATOM 3155 O O . LYS A 1 338 ? 4.651 -17.986 -34.131 1.00 54.12 338 LYS A O 1
ATOM 3160 N N . GLY A 1 339 ? 5.030 -16.222 -32.796 1.00 44.12 339 GLY A N 1
ATOM 3161 C CA . GLY A 1 339 ? 4.299 -16.708 -31.628 1.00 44.12 339 GLY A CA 1
ATOM 3162 C C . GLY A 1 339 ? 3.394 -15.612 -31.082 1.00 44.12 339 GLY A C 1
ATOM 3163 O O . GLY A 1 339 ? 3.688 -15.025 -30.047 1.00 44.12 339 GLY A O 1
ATOM 3164 N N . ARG A 1 340 ? 2.308 -15.300 -31.804 1.00 43.88 340 ARG A N 1
ATOM 3165 C CA . ARG A 1 340 ? 1.146 -14.629 -31.206 1.00 43.88 340 ARG A CA 1
ATOM 3166 C C . ARG A 1 340 ? 0.470 -15.663 -30.315 1.00 43.88 340 ARG A C 1
ATOM 3168 O O . ARG A 1 340 ? -0.173 -16.569 -30.832 1.00 43.88 340 ARG A O 1
ATOM 3175 N N . ILE A 1 341 ? 0.618 -15.538 -29.003 1.00 46.56 341 ILE A N 1
ATOM 3176 C CA . ILE A 1 341 ? -0.300 -16.198 -28.079 1.00 46.56 341 ILE A CA 1
ATOM 3177 C C . ILE A 1 341 ? -1.461 -15.233 -27.906 1.00 46.56 341 ILE A C 1
ATOM 3179 O O . ILE A 1 341 ? -1.344 -14.188 -27.267 1.00 46.56 341 ILE A O 1
ATOM 3183 N N . CYS A 1 342 ? -2.547 -15.571 -28.595 1.00 43.38 342 CYS A N 1
ATOM 3184 C CA . CYS A 1 342 ? -3.852 -14.985 -28.394 1.00 43.38 342 CYS A CA 1
ATOM 3185 C C . CYS A 1 342 ? -4.266 -15.160 -26.933 1.00 43.38 342 CYS A C 1
ATOM 3187 O O . CYS A 1 342 ? -4.186 -16.250 -26.365 1.00 43.38 342 CYS A O 1
ATOM 3189 N N . SER A 1 343 ? -4.729 -14.051 -26.375 1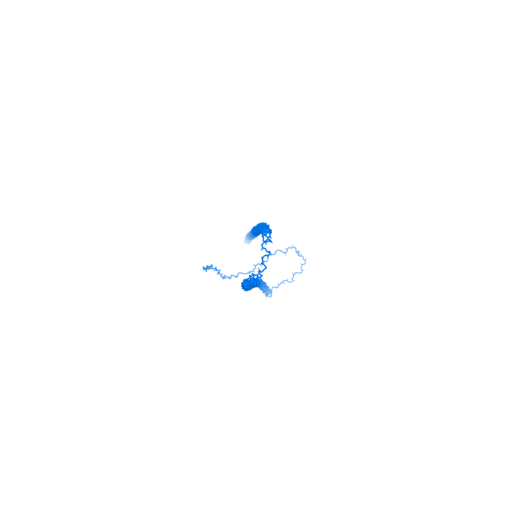.00 45.75 343 SER A N 1
ATOM 3190 C CA . SER A 1 343 ? -5.732 -13.968 -25.327 1.00 45.75 343 SER A CA 1
ATOM 3191 C C . SER A 1 343 ? -6.726 -15.122 -25.436 1.00 45.75 343 SER A C 1
ATOM 3193 O O . SER A 1 343 ? -7.389 -15.289 -26.460 1.00 45.75 343 SER A O 1
ATOM 3195 N N . ARG A 1 344 ? -6.827 -15.910 -24.368 1.00 47.03 344 ARG A N 1
ATOM 3196 C CA . ARG A 1 344 ? -7.964 -16.788 -24.143 1.00 47.03 344 ARG A CA 1
ATOM 3197 C C . ARG A 1 344 ? -8.610 -16.349 -22.845 1.00 47.03 344 ARG A C 1
ATOM 3199 O O . ARG A 1 344 ? -8.113 -16.628 -21.758 1.00 47.03 344 ARG A O 1
ATOM 3206 N N . ASP A 1 345 ? -9.680 -15.594 -23.028 1.00 51.97 345 ASP A N 1
ATOM 3207 C CA . ASP A 1 345 ? -10.738 -15.405 -22.058 1.00 51.97 345 ASP A CA 1
ATOM 3208 C C . ASP A 1 345 ? -11.208 -16.774 -21.549 1.00 51.97 345 ASP A C 1
ATOM 3210 O O . ASP A 1 345 ? -11.457 -17.69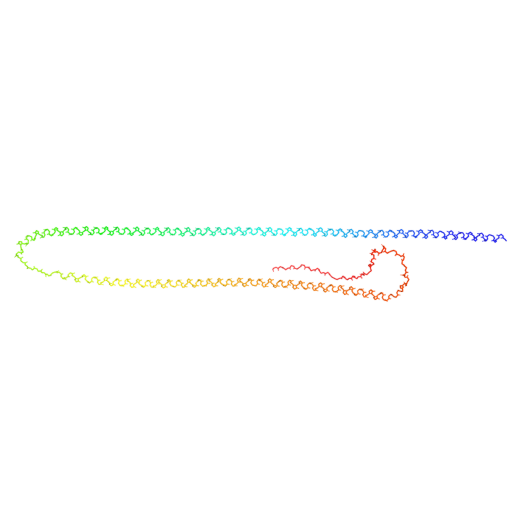5 -22.333 1.00 51.97 345 ASP A O 1
ATOM 3214 N N . ILE A 1 346 ? -11.322 -16.904 -20.231 1.00 46.44 346 ILE A N 1
ATOM 3215 C CA . ILE A 1 346 ? -12.128 -17.940 -19.588 1.00 46.44 346 ILE A CA 1
ATOM 3216 C C . ILE A 1 346 ? -13.132 -17.192 -18.706 1.00 46.44 346 ILE A C 1
ATOM 3218 O O . ILE A 1 346 ? -12.702 -16.482 -17.793 1.00 46.44 346 ILE A O 1
ATOM 3222 N N . PRO A 1 347 ? -14.441 -17.293 -18.989 1.00 65.12 347 PRO A N 1
ATOM 3223 C CA . PRO A 1 347 ? -15.480 -16.822 -18.091 1.00 65.12 347 PRO A CA 1
ATOM 3224 C C . PRO A 1 347 ? -15.847 -17.883 -17.040 1.00 65.12 347 PRO A C 1
ATOM 3226 O O . PRO A 1 347 ? -15.625 -19.077 -17.243 1.00 65.12 347 PRO A O 1
ATOM 3229 N N . THR A 1 348 ? -16.485 -17.367 -15.981 1.00 54.66 348 THR A N 1
ATOM 3230 C CA . THR A 1 348 ? -17.098 -17.982 -14.781 1.00 54.66 348 THR A CA 1
ATOM 3231 C C . THR A 1 348 ? -16.169 -18.488 -13.690 1.00 54.66 348 THR A C 1
ATOM 3233 O O . THR A 1 348 ? -15.532 -19.545 -13.872 1.00 54.66 348 THR A O 1
#

Secondary structure (DSSP, 8-state):
-HHHHHHHHHHHHHHHHHHHHHHHHHHHHHHHHHHHHHHHHHHHHHHHHHHHHHHHHHHHHHHHHHHHHHHHHHHHHHHHHHHHHHHHHHHHHHHHHHHHHHHHHHHHHHHHHHHHHHHHHHHHHHHHHHHHHHHHHHHHHHHHHHHHHHHHHHHHHHHHHHHHHHHHHHHHHHHHTTS------SSSTTSHHHHHHHHHHHHHHHHHHHHHHHHHHHHHHHHHHHHHHHHHHHHHHHHHHHHHHHHHHHHHHHHHHHHHHHHHHHHHHHHHHHHHHHHHHHHHHHHHHHHHHHHHHHHHS------S------S--SS-----------------------------

Foldseek 3Di:
DVVVVVVVVVVVVVVVVVVVVVVVVVVVVVVVVVVVVVVVVVVVVVVVVVVVVVVVVVVVVVVVVVVVVVVVVVVVVVVVVVVVVVVVVVVVVVVVVVVVVVVVVVVVVVVVVVVVVVVVVVVVVVVVVVVVVVVVVVVVVVVVVVVVVVVVVVVVVVVVVVVVVVVVVVVVCVVVVVDDDDDPPDPPPVVVVVVVVVVVVVVVVVVVVVVVVVVVVVVVVVVVVVVVVVVVVVVVVVVVVVVVVVVVVVVVVVVVVVVVVVVVVVVVVVVVVVVVVVVVVVVVVVVVVVVVVVVVVVVVVPPPPDPPDPPDPPDDPDDPDPDPDDDDDDDDDDDDDDDDPDDDDDDD

Sequence (348 aa):
MREREKRQRERKDREREKEKEREREKRERKKDRERESEKEKERREREKERQREKTEREREKRQRERKDRGREREREKRERERKRKREREERERKKDREKTEREREKRQRERKDREREREREREKEKERERKREREEREREEREEERQRERKRKRERKEREREKKTERESKRERREREKERQGEKTQREKEREREEREREREKERQREREREKERERKDRQRERKKDREREKEKERERREREKERQREKTERERKRKREREEREKERQREKTEREREREREREKRQRARERDLDVISLLSANNEIQLPADIDNPQFPVEKMFDGRVLKVLPQCCWSIGKGRICSRDIPT

Organism: Scyliorhinus torazame (NCBI:txid75743)

pLDDT: mean 78.84, std 18.38, range [34.12, 96.75]

Radius of gyration: 70.48 Å; chains: 1; bounding box: 140×46×220 Å